Protein AF-A0A524QVW8-F1 (afdb_monomer_lite)

Structure (mmCIF, N/CA/C/O backbone):
data_AF-A0A524QVW8-F1
#
_entry.id   AF-A0A524QVW8-F1
#
loop_
_atom_site.group_PDB
_atom_site.id
_atom_site.type_symbol
_atom_site.label_atom_id
_atom_site.label_alt_id
_atom_site.label_comp_id
_atom_site.label_asym_id
_atom_site.label_entity_id
_atom_site.label_seq_id
_atom_site.pdbx_PDB_ins_code
_atom_site.Cartn_x
_atom_site.Cartn_y
_atom_site.Cartn_z
_atom_site.occupancy
_atom_site.B_iso_or_equiv
_atom_site.auth_seq_id
_atom_site.auth_comp_id
_atom_site.auth_asym_id
_atom_site.auth_atom_id
_atom_site.pdbx_PDB_model_num
ATOM 1 N N . MET A 1 1 ? 6.157 8.123 9.303 1.00 45.44 1 MET A N 1
ATOM 2 C CA . MET A 1 1 ? 7.191 7.088 9.542 1.00 45.44 1 MET A CA 1
ATOM 3 C C . MET A 1 1 ? 7.626 7.224 10.991 1.00 45.44 1 MET A C 1
ATOM 5 O O . MET A 1 1 ? 8.008 8.328 11.360 1.00 45.44 1 MET A O 1
ATOM 9 N N . THR A 1 2 ? 7.459 6.191 11.817 1.00 53.59 2 THR A N 1
ATOM 10 C CA . THR A 1 2 ? 7.768 6.263 13.255 1.00 53.59 2 THR A CA 1
ATOM 11 C C . THR A 1 2 ? 9.256 5.978 13.514 1.00 53.59 2 THR A C 1
ATOM 13 O O . THR A 1 2 ? 9.939 5.422 12.649 1.00 53.59 2 THR A O 1
ATOM 16 N N . VAL A 1 3 ? 9.777 6.410 14.666 1.00 59.75 3 VAL A N 1
ATOM 17 C CA . VAL A 1 3 ? 11.206 6.301 15.033 1.00 59.75 3 VAL A CA 1
ATOM 18 C C . VAL A 1 3 ? 11.632 4.833 15.170 1.00 59.75 3 VAL A C 1
ATOM 20 O O . VAL A 1 3 ? 12.758 4.474 14.848 1.00 59.75 3 VAL A O 1
ATOM 23 N N . GLU A 1 4 ? 10.701 3.969 15.549 1.00 57.47 4 GLU A N 1
ATOM 24 C CA . GLU A 1 4 ? 10.882 2.539 15.796 1.00 57.47 4 GLU A CA 1
ATOM 25 C C . GLU A 1 4 ? 11.152 1.772 14.498 1.00 57.47 4 GLU A C 1
ATOM 27 O O . GLU A 1 4 ? 12.011 0.895 14.465 1.00 57.47 4 GLU A O 1
ATOM 32 N N . LYS A 1 5 ? 10.531 2.185 13.382 1.00 51.66 5 LYS A N 1
ATOM 33 C CA . LYS A 1 5 ? 10.829 1.630 12.052 1.00 51.66 5 LYS A CA 1
ATOM 34 C C . LYS A 1 5 ? 12.267 1.924 11.608 1.00 51.66 5 LYS A C 1
ATOM 36 O O . LYS A 1 5 ? 12.843 1.162 10.841 1.00 51.66 5 LYS A O 1
ATOM 41 N N . LEU A 1 6 ? 12.847 3.028 12.079 1.00 57.34 6 LEU A N 1
ATOM 42 C CA . LEU A 1 6 ? 14.256 3.357 11.846 1.00 57.34 6 LEU A CA 1
ATOM 43 C C . LEU A 1 6 ? 15.191 2.652 12.846 1.00 57.34 6 LEU A C 1
ATOM 45 O O . LEU A 1 6 ? 16.395 2.605 12.607 1.00 57.34 6 LEU A O 1
ATOM 49 N N . GLY A 1 7 ? 14.644 2.119 13.944 1.00 58.22 7 GLY A N 1
ATOM 50 C CA . GLY A 1 7 ? 15.360 1.419 15.013 1.00 58.22 7 GLY A CA 1
ATOM 51 C C . GLY A 1 7 ? 15.228 -0.108 14.994 1.00 58.22 7 GLY A C 1
ATOM 52 O O . GLY A 1 7 ? 15.636 -0.735 15.964 1.00 58.22 7 GLY A O 1
ATOM 53 N N . ASP A 1 8 ? 14.670 -0.689 13.926 1.00 68.62 8 ASP A N 1
ATOM 54 C CA . ASP A 1 8 ? 14.423 -2.135 13.752 1.00 68.62 8 ASP A CA 1
ATOM 55 C C . ASP A 1 8 ? 13.437 -2.759 14.772 1.00 68.62 8 ASP A C 1
ATOM 57 O O . ASP A 1 8 ? 13.300 -3.978 14.860 1.00 68.62 8 ASP A O 1
ATOM 61 N N . ASP A 1 9 ? 12.684 -1.933 15.514 1.00 83.56 9 ASP A N 1
ATOM 62 C CA . ASP A 1 9 ? 11.602 -2.382 16.405 1.00 83.56 9 ASP A CA 1
ATOM 63 C C . ASP A 1 9 ? 10.252 -2.349 15.676 1.00 83.56 9 ASP A C 1
ATOM 65 O O . ASP A 1 9 ? 9.421 -1.445 15.811 1.00 83.56 9 ASP A O 1
ATOM 69 N N . LEU A 1 10 ? 10.055 -3.358 14.835 1.00 83.62 10 LEU A N 1
ATOM 70 C CA . LEU A 1 10 ? 8.879 -3.471 13.976 1.00 83.62 10 LEU A CA 1
ATOM 71 C C . LEU A 1 10 ? 7.605 -3.797 14.768 1.00 83.62 10 LEU A C 1
ATOM 73 O O . LEU A 1 10 ? 6.526 -3.315 14.420 1.00 83.62 10 LEU A O 1
ATOM 77 N N . VAL A 1 11 ? 7.728 -4.558 15.858 1.00 86.75 11 VAL A N 1
ATOM 78 C CA . VAL A 1 11 ? 6.604 -4.861 16.756 1.00 86.75 11 VAL A CA 1
ATOM 79 C C . VAL A 1 11 ? 6.155 -3.588 17.472 1.00 86.75 11 VAL A C 1
ATOM 81 O O . VAL A 1 11 ? 4.963 -3.275 17.451 1.00 86.75 11 VAL A O 1
ATOM 84 N N . GLY A 1 12 ? 7.094 -2.805 18.013 1.00 87.31 12 GLY A N 1
ATOM 85 C CA . GLY A 1 12 ? 6.805 -1.503 18.609 1.00 87.31 12 GLY A CA 1
ATOM 86 C C . GLY A 1 12 ? 6.153 -0.544 17.613 1.00 87.31 12 GLY A C 1
ATOM 87 O O . GLY A 1 12 ? 5.136 0.073 17.925 1.00 87.31 12 GLY A O 1
ATOM 88 N N . ALA A 1 13 ? 6.645 -0.482 16.370 1.00 88.62 13 ALA A N 1
ATOM 89 C CA . ALA A 1 13 ? 6.038 0.345 15.324 1.00 88.62 13 ALA A CA 1
ATOM 90 C C . ALA A 1 13 ? 4.567 -0.026 15.045 1.00 88.62 13 ALA A C 1
ATOM 92 O O . ALA A 1 13 ? 3.722 0.861 14.890 1.00 88.62 13 ALA A O 1
ATOM 93 N N . ILE A 1 14 ? 4.244 -1.324 15.009 1.00 92.06 14 ILE A N 1
ATOM 94 C CA . ILE A 1 14 ? 2.871 -1.817 14.822 1.00 92.06 14 ILE A CA 1
ATOM 95 C C . ILE A 1 14 ? 1.996 -1.455 16.030 1.00 92.06 14 ILE A C 1
ATOM 97 O O . ILE A 1 14 ? 0.889 -0.940 15.855 1.00 92.06 14 ILE A O 1
ATOM 101 N N . GLN A 1 15 ? 2.490 -1.676 17.249 1.00 91.69 15 GLN A N 1
ATOM 102 C CA . GLN A 1 15 ? 1.752 -1.387 18.480 1.00 91.69 15 GLN A CA 1
ATOM 103 C C . GLN A 1 15 ? 1.485 0.115 18.647 1.00 91.69 15 GLN A C 1
ATOM 105 O O . GLN A 1 15 ? 0.346 0.511 18.894 1.00 91.69 15 GLN A O 1
ATOM 110 N N . TYR A 1 16 ? 2.484 0.973 18.427 1.00 92.00 16 TYR A N 1
ATOM 111 C CA . TYR A 1 16 ? 2.299 2.425 18.487 1.00 92.00 16 TYR A CA 1
ATOM 112 C C . TYR A 1 16 ? 1.404 2.952 17.368 1.00 92.00 16 TYR A C 1
ATOM 114 O O . TYR A 1 16 ? 0.589 3.844 17.608 1.00 92.00 16 TYR A O 1
ATOM 122 N N . GLY A 1 17 ? 1.496 2.381 16.164 1.00 93.12 17 GLY A N 1
ATOM 123 C CA . GLY A 1 17 ? 0.561 2.689 15.084 1.00 93.12 17 GLY A CA 1
ATOM 124 C C . GLY A 1 17 ? -0.882 2.367 15.478 1.00 93.12 17 GLY A C 1
ATOM 125 O O . GLY A 1 17 ? -1.775 3.189 15.278 1.00 93.12 17 GLY A O 1
ATOM 126 N N . TRP A 1 18 ? -1.112 1.217 16.115 1.00 95.81 18 TRP A N 1
ATOM 127 C CA . TRP A 1 18 ? -2.432 0.839 16.618 1.00 95.81 18 TRP A CA 1
ATOM 128 C C . TRP A 1 18 ? -2.930 1.762 17.736 1.00 95.81 18 TRP A C 1
ATOM 130 O O . TRP A 1 18 ? -4.065 2.238 17.683 1.00 95.81 18 TRP A O 1
ATOM 140 N N . MET A 1 19 ? -2.069 2.107 18.696 1.00 94.56 19 MET A N 1
ATOM 141 C CA . MET A 1 19 ? -2.398 3.090 19.731 1.00 94.56 19 MET A CA 1
ATOM 142 C C . MET A 1 19 ? -2.777 4.445 19.127 1.00 94.56 19 MET A C 1
ATOM 144 O O . MET A 1 19 ? -3.729 5.078 19.585 1.00 94.56 19 MET A O 1
ATOM 148 N N . ALA A 1 20 ? -2.079 4.887 18.078 1.00 94.00 20 ALA A N 1
ATOM 149 C CA . ALA A 1 20 ? -2.407 6.128 17.388 1.00 94.00 20 ALA A CA 1
ATOM 150 C C . ALA A 1 20 ? -3.803 6.064 16.751 1.00 94.00 20 ALA A C 1
ATOM 152 O O . ALA A 1 20 ? -4.599 6.979 16.954 1.00 94.00 20 ALA A O 1
ATOM 153 N N . VAL A 1 21 ? -4.142 4.966 16.061 1.00 94.69 21 VAL A N 1
ATOM 154 C CA . VAL A 1 21 ? -5.484 4.745 15.480 1.00 94.69 21 VAL A CA 1
ATOM 155 C C . VAL A 1 21 ? -6.589 4.914 16.522 1.00 94.69 21 VAL A C 1
ATOM 157 O O . VAL A 1 21 ? -7.623 5.512 16.215 1.00 94.69 21 VAL A O 1
ATOM 160 N N . GLN A 1 22 ? -6.367 4.416 17.740 1.00 94.31 22 GLN A N 1
ATOM 161 C CA . GLN A 1 22 ? -7.325 4.480 18.845 1.00 94.31 22 GLN A CA 1
ATOM 162 C C . GLN A 1 22 ? -7.362 5.842 19.555 1.00 94.31 22 GLN A C 1
ATOM 164 O O . GLN A 1 22 ? -8.373 6.178 20.165 1.00 94.31 22 GLN A O 1
ATOM 169 N N . SER A 1 23 ? -6.275 6.615 19.488 1.00 93.88 23 SER A N 1
ATOM 170 C CA . SER A 1 23 ? -6.114 7.859 20.255 1.00 93.88 23 SER A CA 1
ATOM 171 C C . SER A 1 23 ? -6.560 9.120 19.510 1.00 93.88 23 SER A C 1
ATOM 173 O O . SER A 1 23 ? -6.671 10.177 20.125 1.00 93.88 23 SER A O 1
ATOM 175 N N . TYR A 1 24 ? -6.786 9.060 18.193 1.00 91.88 24 TYR A N 1
ATOM 176 C CA . TYR A 1 24 ? -7.272 10.222 17.443 1.00 91.88 24 TYR A CA 1
ATOM 177 C C . TYR A 1 24 ? -8.746 10.525 17.751 1.00 91.88 24 TYR A C 1
ATOM 179 O O . TYR A 1 24 ? -9.618 9.699 17.499 1.00 91.88 24 TYR A O 1
ATOM 187 N N . ASP A 1 25 ? -9.032 11.765 18.159 1.00 90.31 25 ASP A N 1
ATOM 188 C CA . ASP A 1 25 ? -10.405 12.240 18.414 1.00 90.31 25 ASP A CA 1
ATOM 189 C C . ASP A 1 25 ? -11.262 12.331 17.141 1.00 90.31 25 ASP A C 1
ATOM 191 O O . ASP A 1 25 ? -12.488 12.225 17.178 1.00 90.31 25 ASP A O 1
ATOM 195 N N . SER A 1 26 ? -10.623 12.564 15.990 1.00 94.25 26 SER A N 1
ATOM 196 C CA . SER A 1 26 ? -11.318 12.691 14.709 1.00 94.25 26 SER A CA 1
ATOM 197 C C . SER A 1 26 ? -11.294 11.383 13.929 1.00 94.25 26 SER A C 1
ATOM 199 O O . SER A 1 26 ? -10.257 10.724 13.808 1.00 94.25 26 SER A O 1
ATOM 201 N N . ARG A 1 27 ? -12.434 11.048 13.307 1.00 92.69 27 ARG A N 1
ATOM 202 C CA . ARG A 1 27 ? -12.539 9.865 12.443 1.00 92.69 27 ARG A CA 1
ATOM 203 C C . ARG A 1 27 ? -11.524 9.906 11.305 1.00 92.69 27 ARG A C 1
ATOM 205 O O . ARG A 1 27 ? -10.898 8.895 11.013 1.00 92.69 27 ARG A O 1
ATOM 212 N N . GLU A 1 28 ? -11.338 11.070 10.691 1.00 93.12 28 GLU A N 1
ATOM 213 C CA . GLU A 1 28 ? -10.382 11.226 9.597 1.00 93.12 28 GLU A CA 1
ATOM 214 C C . GLU A 1 28 ? -8.931 11.049 10.066 1.00 93.12 28 GLU A C 1
ATOM 216 O O . GLU A 1 28 ? -8.162 10.360 9.399 1.00 93.12 28 GLU A O 1
ATOM 221 N N . GLY A 1 29 ? -8.563 11.594 11.232 1.00 94.50 29 GLY A N 1
ATOM 222 C CA . GLY A 1 29 ? -7.242 11.372 11.828 1.00 94.50 29 GLY A CA 1
ATOM 223 C C . GLY A 1 29 ? -6.978 9.891 12.104 1.00 94.50 29 GLY A C 1
ATOM 224 O O . GLY A 1 29 ? -5.941 9.367 11.702 1.00 94.50 29 GLY A O 1
ATOM 225 N N . SER A 1 30 ? -7.961 9.197 12.685 1.00 96.19 30 SER A N 1
ATOM 226 C CA . SER A 1 30 ? -7.901 7.750 12.927 1.00 96.19 30 SER A CA 1
ATOM 227 C C . SER A 1 30 ? -7.730 6.951 11.625 1.00 96.19 30 SER A C 1
ATOM 229 O O . SER A 1 30 ? -6.898 6.049 11.567 1.00 96.19 30 SER A O 1
ATOM 231 N N . LEU A 1 31 ? -8.435 7.311 10.543 1.00 96.94 31 LEU A N 1
ATOM 232 C CA . LEU A 1 31 ? -8.298 6.639 9.242 1.00 96.94 31 LEU A CA 1
ATOM 233 C C . LEU A 1 31 ? -6.946 6.906 8.561 1.00 96.94 31 LEU A C 1
ATOM 235 O O . LEU A 1 31 ? -6.412 6.010 7.913 1.00 96.94 31 LEU A O 1
ATOM 239 N N . ARG A 1 32 ? -6.361 8.099 8.721 1.00 95.62 32 ARG A N 1
ATOM 240 C CA . ARG A 1 32 ? -5.002 8.384 8.223 1.00 95.62 32 ARG A CA 1
ATOM 241 C C . ARG A 1 32 ? -3.946 7.598 9.000 1.00 95.62 32 ARG A C 1
ATOM 243 O O . ARG A 1 32 ? -3.076 6.989 8.390 1.00 95.62 32 ARG A O 1
ATOM 250 N N . ALA A 1 33 ? -4.073 7.527 10.325 1.00 96.00 33 ALA A N 1
ATOM 251 C CA . ALA A 1 33 ? -3.218 6.671 11.147 1.00 96.00 33 ALA A CA 1
ATOM 252 C C . ALA A 1 33 ? -3.362 5.189 10.768 1.00 96.00 33 ALA A C 1
ATOM 254 O O . ALA A 1 33 ? -2.378 4.455 10.721 1.00 96.00 33 ALA A O 1
ATOM 255 N N . LEU A 1 34 ? -4.585 4.760 10.441 1.00 97.50 34 LEU A N 1
ATOM 256 C CA . LEU A 1 34 ? -4.863 3.398 10.001 1.00 97.50 34 LEU A CA 1
ATOM 257 C C . LEU A 1 34 ? -4.220 3.103 8.642 1.00 97.50 34 LEU A C 1
ATOM 259 O O . LEU A 1 34 ? -3.682 2.016 8.454 1.00 97.50 34 LEU A O 1
ATOM 263 N N . PHE A 1 35 ? -4.232 4.067 7.719 1.00 97.06 35 PHE A N 1
ATOM 264 C CA . PHE A 1 35 ? -3.522 3.969 6.444 1.00 97.06 35 PHE A CA 1
ATOM 265 C C . PHE A 1 35 ? -2.006 3.822 6.645 1.00 97.06 35 PHE A C 1
ATOM 267 O O . PHE A 1 35 ? -1.386 2.955 6.026 1.00 97.06 35 PHE A O 1
ATOM 274 N N . ASP A 1 36 ? -1.417 4.612 7.545 1.00 95.06 36 ASP A N 1
ATOM 275 C CA . ASP A 1 36 ? 0.011 4.522 7.865 1.00 95.06 36 ASP A CA 1
ATOM 276 C C . ASP A 1 36 ? 0.369 3.168 8.501 1.00 95.06 36 ASP A C 1
ATOM 278 O O . ASP A 1 36 ? 1.338 2.524 8.086 1.00 95.06 36 ASP A O 1
ATOM 282 N N . LEU A 1 37 ? -0.439 2.694 9.459 1.00 96.50 37 LEU A N 1
ATOM 283 C CA . LEU A 1 37 ? -0.290 1.369 10.068 1.00 96.50 37 LEU A CA 1
ATOM 284 C C . LEU A 1 37 ? -0.402 0.253 9.019 1.00 96.50 37 LEU A C 1
ATOM 286 O O . LEU A 1 37 ? 0.402 -0.678 9.021 1.00 96.50 37 LEU A O 1
ATOM 290 N N . ALA A 1 38 ? -1.355 0.357 8.092 1.00 96.62 38 ALA A N 1
ATOM 291 C CA . ALA A 1 38 ? -1.516 -0.599 7.000 1.00 96.62 38 ALA A CA 1
ATOM 292 C C . ALA A 1 38 ? -0.261 -0.674 6.113 1.00 96.62 38 ALA A C 1
ATOM 294 O O . ALA A 1 38 ? 0.150 -1.766 5.714 1.00 96.62 38 ALA A O 1
ATOM 295 N N . GLY A 1 39 ? 0.387 0.469 5.863 1.00 93.62 39 GLY A N 1
ATOM 296 C CA . GLY A 1 39 ? 1.662 0.539 5.149 1.00 93.62 39 GLY A CA 1
ATOM 297 C C . GLY A 1 39 ? 2.776 -0.215 5.867 1.00 93.62 39 GLY A C 1
ATOM 298 O O . GLY A 1 39 ? 3.465 -1.020 5.240 1.00 93.62 39 GLY A O 1
ATOM 299 N N . VAL A 1 40 ? 2.903 -0.015 7.183 1.00 92.69 40 VAL A N 1
ATOM 300 C CA . VAL A 1 40 ? 3.872 -0.742 8.020 1.00 92.69 40 VAL A CA 1
ATOM 301 C C . VAL A 1 40 ? 3.604 -2.246 7.979 1.00 92.69 40 VAL A C 1
ATOM 303 O O . VAL A 1 40 ? 4.525 -3.018 7.734 1.00 92.69 40 VAL A O 1
ATOM 306 N N . LEU A 1 41 ? 2.355 -2.676 8.157 1.00 93.75 41 LEU A N 1
ATOM 307 C CA . LEU A 1 41 ? 1.988 -4.094 8.111 1.00 93.75 41 LEU A CA 1
ATOM 308 C C . LEU A 1 41 ? 2.344 -4.725 6.756 1.00 93.75 41 LEU A C 1
ATOM 310 O O . LEU A 1 41 ? 2.982 -5.775 6.705 1.00 93.75 41 LEU A O 1
ATOM 314 N N . ARG A 1 42 ? 2.001 -4.056 5.649 1.00 93.19 42 ARG A N 1
ATOM 315 C CA . ARG A 1 42 ? 2.279 -4.542 4.291 1.00 93.19 42 ARG A CA 1
ATOM 316 C C . ARG A 1 42 ? 3.774 -4.714 4.037 1.00 93.19 42 ARG A C 1
ATOM 318 O O . ARG A 1 42 ? 4.187 -5.743 3.515 1.00 93.19 42 ARG A O 1
ATOM 325 N N . GLU A 1 43 ? 4.571 -3.710 4.384 1.00 88.50 43 GLU A N 1
ATOM 326 C CA . GLU A 1 43 ? 6.022 -3.729 4.167 1.00 88.50 43 GLU A CA 1
ATOM 327 C C . GLU A 1 43 ? 6.729 -4.810 4.990 1.00 88.50 43 GLU A C 1
ATOM 329 O O . GLU A 1 43 ? 7.785 -5.286 4.583 1.00 88.50 43 GLU A O 1
ATOM 334 N N . ASN A 1 44 ? 6.116 -5.246 6.093 1.00 86.94 44 ASN A N 1
ATOM 335 C CA . ASN A 1 44 ? 6.617 -6.326 6.936 1.00 86.94 44 ASN A CA 1
ATOM 336 C C . ASN A 1 44 ? 5.971 -7.686 6.643 1.00 86.94 44 ASN A C 1
ATOM 338 O O . ASN A 1 44 ? 6.227 -8.636 7.367 1.00 86.94 44 ASN A O 1
ATOM 342 N N . GLY A 1 45 ? 5.149 -7.815 5.597 1.00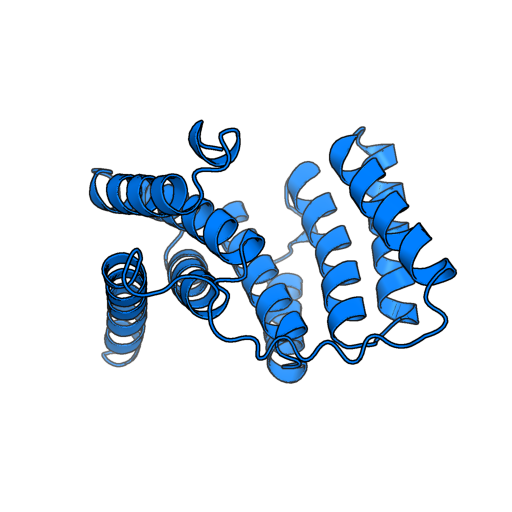 88.69 45 GLY A N 1
ATOM 343 C CA . GLY A 1 45 ? 4.554 -9.097 5.201 1.00 88.69 45 GLY A CA 1
ATOM 344 C C . GLY A 1 45 ? 3.306 -9.518 5.988 1.00 88.69 45 GLY A C 1
ATOM 345 O O . GLY A 1 45 ? 2.779 -10.602 5.749 1.00 88.69 45 GLY A O 1
ATOM 346 N N . GLU A 1 46 ? 2.768 -8.659 6.856 1.00 92.38 46 GLU A N 1
ATOM 347 C CA . GLU A 1 46 ? 1.492 -8.851 7.565 1.00 92.38 46 GLU A CA 1
ATOM 348 C C . GLU A 1 46 ? 0.299 -8.567 6.634 1.00 92.38 46 GLU A C 1
ATOM 350 O O . GLU A 1 46 ? -0.512 -7.661 6.849 1.00 92.38 46 GLU A O 1
ATOM 355 N N . LEU A 1 47 ? 0.218 -9.310 5.527 1.00 93.12 47 LEU A N 1
ATOM 356 C CA . LEU A 1 47 ? -0.655 -8.975 4.401 1.00 93.12 47 LEU A CA 1
ATOM 357 C C . LEU A 1 47 ? -2.149 -9.092 4.730 1.00 93.12 47 LEU A C 1
ATOM 359 O O . LEU A 1 47 ? -2.935 -8.306 4.199 1.00 93.12 47 LEU A O 1
ATOM 363 N N . SER A 1 48 ? -2.573 -10.028 5.595 1.00 93.19 48 SER A N 1
ATOM 364 C CA . SER A 1 48 ? -3.994 -10.107 5.972 1.00 93.19 48 SER A CA 1
ATOM 365 C C . SER A 1 48 ? -4.399 -8.915 6.832 1.00 93.19 48 SER A C 1
ATOM 367 O O . SER A 1 48 ? -5.449 -8.322 6.583 1.00 93.19 48 SER A O 1
ATOM 369 N N . ALA A 1 49 ? -3.572 -8.546 7.810 1.00 94.94 49 ALA A N 1
ATOM 370 C CA . ALA A 1 49 ? -3.812 -7.386 8.662 1.00 94.94 49 ALA A CA 1
ATOM 371 C C . ALA A 1 49 ? -3.785 -6.078 7.852 1.00 94.94 49 ALA A C 1
ATOM 373 O O . ALA A 1 49 ? -4.694 -5.257 7.970 1.00 94.94 49 ALA A O 1
ATOM 374 N N . ALA A 1 50 ? -2.801 -5.920 6.960 1.00 96.94 50 ALA A N 1
ATOM 375 C CA . ALA A 1 50 ? -2.721 -4.778 6.053 1.00 96.94 50 ALA A CA 1
ATOM 376 C C . ALA A 1 50 ? -3.964 -4.669 5.160 1.00 96.94 50 ALA A C 1
ATOM 378 O O . ALA A 1 50 ? -4.522 -3.585 5.003 1.00 96.94 50 ALA A O 1
ATOM 379 N N . ARG A 1 51 ? -4.438 -5.792 4.606 1.00 96.81 51 ARG A N 1
ATOM 380 C CA . ARG A 1 51 ? -5.659 -5.835 3.792 1.00 96.81 51 ARG A CA 1
ATOM 381 C C . ARG A 1 51 ? -6.883 -5.388 4.585 1.00 96.81 51 ARG A C 1
ATOM 383 O O . ARG A 1 51 ? -7.669 -4.601 4.066 1.00 96.81 51 ARG A O 1
ATOM 390 N N . ASP A 1 52 ? -7.054 -5.885 5.809 1.00 97.31 52 ASP A N 1
ATOM 391 C CA . ASP A 1 52 ? -8.194 -5.518 6.656 1.00 97.31 52 ASP A CA 1
ATOM 392 C C . ASP A 1 52 ? -8.171 -4.013 6.976 1.00 97.31 52 ASP A C 1
ATOM 394 O O . ASP A 1 52 ? -9.194 -3.340 6.843 1.00 97.31 52 ASP A O 1
ATOM 398 N N . ALA A 1 53 ? -6.995 -3.458 7.281 1.00 97.94 53 ALA A N 1
ATOM 399 C CA . ALA A 1 53 ? -6.813 -2.026 7.503 1.00 97.94 53 ALA A CA 1
ATOM 400 C C . ALA A 1 53 ? -7.116 -1.188 6.246 1.00 97.94 53 ALA A C 1
ATOM 402 O O . ALA A 1 53 ? -7.943 -0.275 6.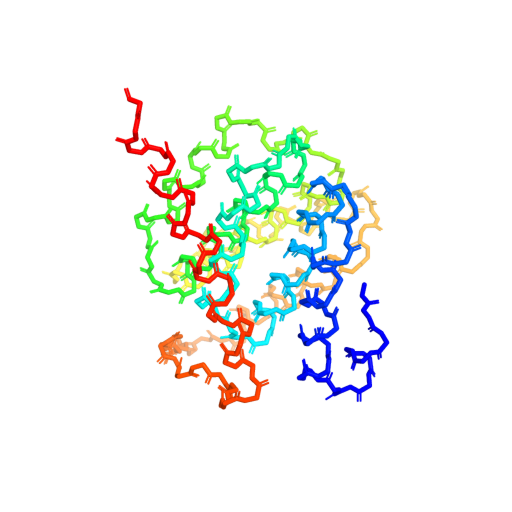295 1.00 97.94 53 ALA A O 1
ATOM 403 N N . TYR A 1 54 ? -6.505 -1.511 5.100 1.00 98.25 54 TYR A N 1
ATOM 404 C CA . TYR A 1 54 ? -6.730 -0.771 3.856 1.00 98.25 54 TYR A CA 1
ATOM 405 C C . TYR A 1 54 ? -8.177 -0.855 3.367 1.00 98.25 54 TYR A C 1
ATOM 407 O O . TYR A 1 54 ? -8.676 0.127 2.827 1.00 98.25 54 TYR A O 1
ATOM 415 N N . ALA A 1 55 ? -8.874 -1.976 3.578 1.00 97.25 55 ALA A N 1
ATOM 416 C CA . ALA A 1 55 ? -10.291 -2.101 3.235 1.00 97.25 55 ALA A CA 1
ATOM 417 C C . ALA A 1 55 ? -11.160 -1.108 4.022 1.00 97.25 55 ALA A C 1
ATOM 419 O O . ALA A 1 55 ? -12.032 -0.462 3.447 1.00 97.25 55 ALA A O 1
ATOM 420 N N . VAL A 1 56 ? -10.884 -0.937 5.320 1.00 97.38 56 VAL A N 1
ATOM 421 C CA . VAL A 1 56 ? -11.573 0.058 6.154 1.00 97.38 56 VAL A CA 1
ATOM 422 C C . VAL A 1 56 ? -11.282 1.477 5.665 1.00 97.38 56 VAL A C 1
ATOM 424 O O . VAL A 1 56 ? -12.207 2.283 5.565 1.00 97.38 56 VAL A O 1
ATOM 427 N N . VAL A 1 57 ? -10.024 1.786 5.330 1.00 97.62 57 VAL A N 1
ATOM 428 C CA . VAL A 1 57 ? -9.646 3.111 4.811 1.00 97.62 57 VAL A CA 1
ATOM 429 C C . VAL A 1 57 ? -10.322 3.388 3.471 1.00 97.62 57 VAL A C 1
ATOM 431 O O . VAL A 1 57 ? -10.970 4.419 3.340 1.00 97.62 57 VAL A O 1
ATOM 434 N N . ALA A 1 58 ? -10.217 2.474 2.505 1.00 96.69 58 ALA A N 1
ATOM 435 C CA . ALA A 1 58 ? -10.774 2.638 1.163 1.00 96.69 58 ALA A CA 1
ATOM 436 C C . ALA A 1 58 ? -12.297 2.853 1.169 1.00 96.69 58 ALA A C 1
ATOM 438 O O . ALA A 1 58 ? -12.821 3.551 0.305 1.00 96.69 58 ALA A O 1
ATOM 439 N N . GLU A 1 59 ? -13.006 2.278 2.139 1.00 95.62 59 GLU A N 1
ATOM 440 C CA . GLU A 1 59 ? -14.455 2.441 2.236 1.00 95.62 59 GLU A CA 1
ATOM 441 C C . GLU A 1 59 ? -14.865 3.719 2.979 1.00 95.62 59 GLU A C 1
ATOM 443 O O . GLU A 1 59 ? -15.858 4.349 2.630 1.00 95.62 59 GLU A O 1
ATOM 448 N N . GLN A 1 60 ? -14.122 4.114 4.017 1.00 95.31 60 GLN A N 1
ATOM 449 C CA . GLN A 1 60 ? -14.602 5.128 4.962 1.00 95.31 60 GLN A CA 1
ATOM 450 C C . GLN A 1 60 ? -13.905 6.482 4.856 1.00 95.31 60 GLN A C 1
ATOM 452 O O . GLN A 1 60 ? -14.430 7.469 5.375 1.00 95.31 60 GLN A O 1
ATOM 457 N N . ILE A 1 61 ? -12.723 6.561 4.235 1.00 95.50 61 ILE A N 1
ATOM 458 C CA . ILE A 1 61 ? -12.035 7.843 4.091 1.00 95.50 61 ILE A CA 1
ATOM 459 C C . ILE A 1 61 ? -12.692 8.670 2.986 1.00 95.50 61 ILE A C 1
ATOM 461 O O . ILE A 1 61 ? -12.908 8.209 1.868 1.00 95.50 61 ILE A O 1
ATOM 465 N N . THR A 1 62 ? -12.999 9.927 3.293 1.00 93.25 62 THR A N 1
ATOM 466 C CA . THR A 1 62 ? -13.613 10.858 2.335 1.00 93.25 62 THR A CA 1
ATOM 467 C C . THR A 1 62 ? -12.583 11.521 1.428 1.00 93.25 62 THR A C 1
ATOM 469 O O . THR A 1 62 ? -12.920 12.012 0.353 1.00 93.25 62 THR A O 1
ATOM 472 N N . THR A 1 63 ? -11.320 11.550 1.854 1.00 93.88 63 THR A N 1
ATOM 473 C CA . THR A 1 63 ? -10.233 12.168 1.097 1.00 93.88 63 THR A CA 1
ATOM 474 C C . THR A 1 63 ? -9.854 11.288 -0.091 1.00 93.88 63 THR A C 1
ATOM 476 O O . THR A 1 63 ? -9.329 10.188 0.082 1.00 93.88 63 THR A O 1
ATOM 479 N N . PHE A 1 64 ? -10.099 11.810 -1.297 1.00 93.62 64 PHE A N 1
ATOM 480 C CA . PHE A 1 64 ? -9.906 11.127 -2.581 1.00 93.62 64 PHE A CA 1
ATOM 481 C C . PHE A 1 64 ? -8.533 10.457 -2.717 1.00 93.62 64 PHE A C 1
ATOM 483 O O . PHE A 1 64 ? -8.453 9.284 -3.074 1.00 93.62 64 PHE A O 1
ATOM 490 N N . GLU A 1 65 ? -7.461 11.175 -2.369 1.00 94.00 65 GLU A N 1
ATOM 491 C CA . GLU A 1 65 ? -6.094 10.662 -2.492 1.00 94.00 65 GLU A CA 1
ATOM 492 C C . GLU A 1 65 ? -5.865 9.423 -1.620 1.00 94.00 65 GLU A C 1
ATOM 494 O O . GLU A 1 65 ? -5.443 8.384 -2.121 1.00 94.00 65 GLU A O 1
ATOM 499 N N . TYR A 1 66 ? -6.207 9.489 -0.330 1.00 93.75 66 TYR A N 1
ATOM 500 C CA . TYR A 1 66 ? -6.040 8.352 0.579 1.00 93.75 66 TYR A CA 1
ATOM 501 C C . TYR A 1 66 ? -6.910 7.161 0.187 1.00 93.75 66 TYR A C 1
ATOM 503 O O . TYR A 1 66 ? -6.488 6.017 0.353 1.00 93.75 66 TYR A O 1
ATOM 511 N N . ARG A 1 67 ? -8.109 7.417 -0.349 1.00 96.56 67 ARG A N 1
ATOM 512 C CA . ARG A 1 67 ? -8.990 6.357 -0.832 1.00 96.56 67 ARG A CA 1
ATOM 513 C C . ARG A 1 67 ? -8.342 5.587 -1.980 1.00 96.56 67 ARG A C 1
ATOM 515 O O . ARG A 1 67 ? -8.232 4.365 -1.903 1.00 96.56 67 ARG A O 1
ATOM 522 N N . LEU A 1 68 ? -7.857 6.293 -3.002 1.00 97.25 68 LEU A N 1
ATOM 523 C CA . LEU A 1 68 ? -7.198 5.662 -4.145 1.00 97.25 68 LEU A CA 1
ATOM 524 C C . LEU A 1 68 ? -5.887 4.976 -3.768 1.00 97.25 68 LEU A C 1
ATOM 526 O O . LEU A 1 68 ? -5.620 3.885 -4.258 1.00 97.25 68 LEU A O 1
ATOM 530 N N . LEU A 1 69 ? -5.093 5.557 -2.869 1.00 96.44 69 LEU A N 1
ATOM 531 C CA . LEU A 1 69 ? -3.871 4.911 -2.386 1.00 96.44 69 LEU A CA 1
ATOM 532 C C . LEU A 1 69 ? -4.169 3.628 -1.598 1.00 96.44 69 LEU A C 1
ATOM 534 O O . LEU A 1 69 ? -3.433 2.648 -1.710 1.00 96.44 69 L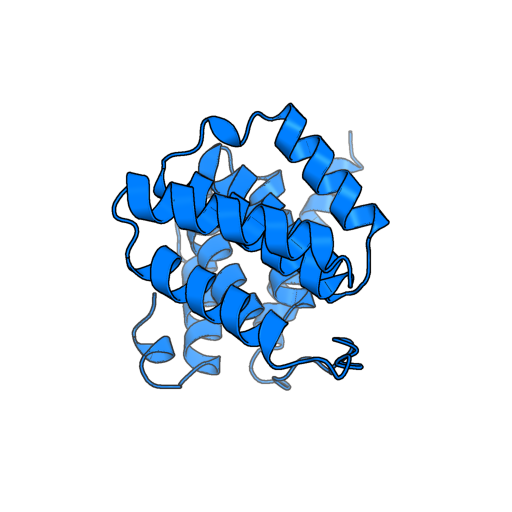EU A O 1
ATOM 538 N N . ALA A 1 70 ? -5.251 3.603 -0.815 1.00 97.94 70 ALA A N 1
ATOM 539 C CA . ALA A 1 70 ? -5.681 2.391 -0.125 1.00 97.94 70 ALA A CA 1
ATOM 540 C C . ALA A 1 70 ? -6.141 1.317 -1.124 1.00 97.94 70 ALA A C 1
ATOM 542 O O . ALA A 1 70 ? -5.821 0.141 -0.956 1.00 97.94 70 ALA A O 1
ATOM 543 N N . MET A 1 71 ? -6.835 1.714 -2.194 1.00 98.25 71 MET A N 1
ATOM 544 C CA . MET A 1 71 ? -7.209 0.810 -3.284 1.00 98.25 71 MET A CA 1
ATOM 545 C C . MET A 1 71 ? -5.988 0.266 -4.035 1.00 98.25 71 MET A C 1
ATOM 547 O O . MET A 1 71 ? -5.917 -0.940 -4.256 1.00 98.25 71 MET A O 1
ATOM 551 N N . ASP A 1 72 ? -5.004 1.106 -4.355 1.00 97.81 72 ASP A N 1
ATOM 552 C CA . ASP A 1 72 ? -3.752 0.682 -4.998 1.00 97.81 72 ASP A CA 1
ATOM 553 C C . ASP A 1 72 ? -3.013 -0.356 -4.142 1.00 97.81 72 ASP A C 1
ATOM 555 O O . ASP A 1 72 ? -2.602 -1.415 -4.621 1.00 97.81 72 ASP A O 1
ATOM 559 N N . ALA A 1 73 ? -2.942 -0.118 -2.828 1.00 97.88 73 ALA A N 1
ATOM 560 C CA . ALA A 1 73 ? -2.357 -1.067 -1.892 1.00 97.88 73 ALA A CA 1
ATOM 561 C C . ALA A 1 73 ? -3.141 -2.392 -1.819 1.00 97.88 73 ALA A C 1
ATOM 563 O O . ALA A 1 73 ? -2.525 -3.457 -1.764 1.00 97.88 73 ALA A O 1
ATOM 564 N N . LEU A 1 74 ? -4.479 -2.358 -1.861 1.00 98.38 74 LEU A N 1
ATOM 565 C CA . LEU A 1 74 ? -5.311 -3.567 -1.927 1.00 98.38 74 LEU A CA 1
ATOM 566 C C . LEU A 1 74 ? -5.103 -4.342 -3.232 1.00 98.38 74 LEU A C 1
ATOM 568 O O . LEU A 1 74 ? -5.055 -5.573 -3.197 1.00 98.38 74 LEU A O 1
ATOM 572 N N . ALA A 1 75 ? -4.967 -3.647 -4.364 1.00 98.25 75 ALA A N 1
ATOM 573 C CA . ALA A 1 75 ? -4.656 -4.266 -5.647 1.00 98.25 75 ALA A CA 1
ATOM 574 C C . ALA A 1 75 ? -3.287 -4.956 -5.590 1.00 98.25 75 ALA A C 1
ATOM 576 O O . ALA A 1 75 ? -3.170 -6.121 -5.970 1.00 98.25 75 ALA A O 1
ATOM 577 N N . PHE A 1 76 ? -2.275 -4.288 -5.033 1.00 97.75 76 PHE A N 1
ATOM 578 C CA . PHE A 1 76 ? -0.950 -4.874 -4.868 1.00 97.75 76 PHE A CA 1
ATOM 579 C C . PHE A 1 76 ? -0.954 -6.093 -3.933 1.00 97.75 76 PHE A C 1
ATOM 581 O O . PHE A 1 76 ? -0.342 -7.109 -4.252 1.00 97.75 76 PHE A O 1
ATOM 588 N N . ILE A 1 77 ? -1.697 -6.055 -2.821 1.00 96.69 77 ILE A N 1
ATOM 589 C CA . ILE A 1 77 ? -1.850 -7.224 -1.938 1.00 96.69 77 ILE A CA 1
ATOM 590 C C . ILE A 1 77 ? -2.531 -8.387 -2.674 1.00 96.69 77 ILE A C 1
ATOM 592 O O . ILE A 1 77 ? -2.072 -9.523 -2.561 1.00 96.69 77 ILE A O 1
ATOM 596 N N . ALA A 1 78 ? -3.585 -8.123 -3.455 1.00 96.69 78 ALA A N 1
ATOM 597 C CA . ALA A 1 78 ? -4.236 -9.151 -4.269 1.00 96.69 78 ALA A CA 1
ATOM 598 C C . ALA A 1 78 ? -3.255 -9.776 -5.275 1.00 96.69 78 ALA A C 1
ATOM 600 O O . ALA A 1 78 ? -3.197 -10.998 -5.407 1.00 96.69 78 ALA A O 1
ATOM 601 N N . ALA A 1 79 ? -2.425 -8.950 -5.915 1.00 96.94 79 ALA A N 1
ATOM 602 C CA . ALA A 1 79 ? -1.388 -9.404 -6.832 1.00 96.94 79 ALA A CA 1
ATOM 603 C C . ALA A 1 79 ? -0.335 -10.291 -6.146 1.00 96.94 79 ALA A C 1
ATOM 605 O O . ALA A 1 79 ? -0.021 -11.364 -6.655 1.00 96.94 79 ALA A O 1
ATOM 606 N N . LEU A 1 80 ? 0.156 -9.899 -4.963 1.00 93.62 80 LEU A N 1
ATOM 607 C 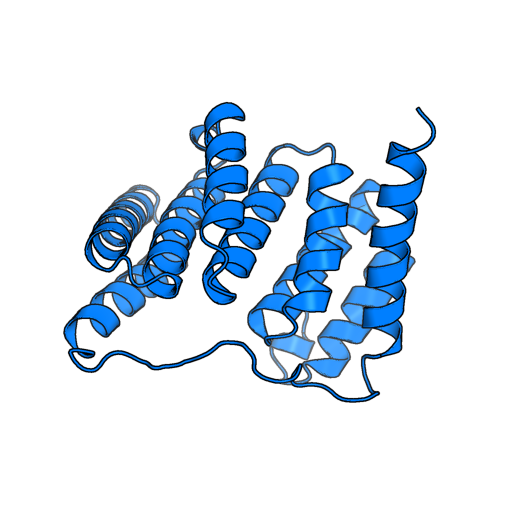CA . LEU A 1 80 ? 1.076 -10.719 -4.160 1.00 93.62 80 LEU A CA 1
ATOM 608 C C . LEU A 1 80 ? 0.470 -12.084 -3.802 1.00 93.62 80 LEU A C 1
ATOM 610 O O . LEU A 1 80 ? 1.178 -13.085 -3.774 1.00 93.62 80 LEU A O 1
ATOM 614 N N . GLN A 1 81 ? -0.841 -12.138 -3.571 1.00 91.81 81 GLN A N 1
ATOM 615 C CA . GLN A 1 81 ? -1.572 -13.368 -3.254 1.00 91.81 81 GLN A CA 1
ATOM 616 C C . GLN A 1 81 ? -1.930 -14.214 -4.490 1.00 91.81 81 GLN A C 1
ATOM 618 O O . GLN A 1 81 ? -2.522 -15.281 -4.338 1.00 91.81 81 GLN A O 1
ATOM 623 N N . GLY A 1 82 ? -1.589 -13.766 -5.703 1.00 93.50 82 GLY A N 1
ATOM 624 C CA . GLY A 1 82 ? -1.961 -14.444 -6.949 1.00 93.50 82 GLY A CA 1
ATOM 625 C C . GLY A 1 82 ? -3.433 -14.269 -7.350 1.00 93.50 82 GLY A C 1
ATOM 626 O O . GLY A 1 82 ? -3.900 -14.936 -8.273 1.00 93.50 82 GLY A O 1
ATOM 627 N N . ASP A 1 83 ? -4.177 -13.377 -6.691 1.00 96.25 83 ASP A N 1
ATOM 628 C CA . ASP A 1 83 ? -5.592 -13.102 -6.962 1.00 96.25 83 ASP A CA 1
ATOM 629 C C . ASP A 1 83 ? -5.739 -12.071 -8.095 1.00 96.25 83 ASP A C 1
ATOM 631 O O . ASP A 1 83 ? -6.093 -10.903 -7.898 1.00 96.25 83 ASP A O 1
ATOM 635 N N . ALA A 1 84 ? -5.431 -12.518 -9.317 1.00 96.94 84 ALA A N 1
ATOM 636 C CA . ALA A 1 84 ? -5.564 -11.707 -10.527 1.00 96.94 84 ALA A CA 1
ATOM 637 C C . ALA A 1 84 ? -6.991 -11.148 -10.745 1.00 96.94 84 ALA A C 1
ATOM 639 O O . ALA A 1 84 ? -7.106 -9.972 -11.104 1.00 96.94 84 ALA A O 1
ATOM 640 N N . PRO A 1 85 ? -8.088 -11.907 -10.517 1.00 98.00 85 PRO A N 1
ATOM 641 C CA . PRO A 1 85 ? -9.442 -11.366 -10.642 1.00 98.00 85 PRO A CA 1
ATOM 642 C C . PRO A 1 85 ? -9.697 -10.163 -9.729 1.00 98.00 85 PRO A C 1
ATOM 644 O O . PRO A 1 85 ? -10.214 -9.141 -10.186 1.00 98.00 85 PRO A O 1
ATOM 647 N N . ARG A 1 86 ? -9.304 -10.247 -8.451 1.00 97.12 86 ARG A N 1
ATOM 648 C CA . ARG A 1 86 ? -9.474 -9.136 -7.508 1.00 97.12 86 ARG A CA 1
ATOM 649 C C . ARG A 1 86 ? -8.584 -7.949 -7.858 1.00 97.12 86 ARG A C 1
ATOM 651 O O . ARG A 1 86 ? -9.055 -6.815 -7.780 1.00 97.12 86 ARG A O 1
ATOM 658 N N . TYR A 1 87 ? -7.342 -8.194 -8.279 1.00 98.06 87 TYR A N 1
ATOM 659 C CA . TYR A 1 87 ? -6.455 -7.147 -8.791 1.00 98.06 87 TYR A CA 1
ATOM 660 C C . TYR A 1 87 ? -7.117 -6.362 -9.937 1.00 98.06 87 TYR A C 1
ATOM 662 O O . TYR A 1 87 ? -7.197 -5.134 -9.878 1.00 98.06 87 TYR A O 1
ATOM 670 N N . HIS A 1 88 ? -7.655 -7.058 -10.944 1.00 97.88 88 HIS A N 1
ATOM 671 C CA . HIS A 1 88 ? -8.310 -6.414 -12.084 1.00 97.88 88 HIS A CA 1
ATOM 672 C C . HIS A 1 88 ? -9.556 -5.625 -11.689 1.00 97.88 88 HIS A C 1
ATOM 674 O O . HIS A 1 88 ? -9.740 -4.512 -12.176 1.00 97.88 88 HIS A O 1
ATOM 680 N N . LEU A 1 89 ? -10.384 -6.173 -10.795 1.00 98.19 89 LEU A N 1
ATOM 681 C CA . LEU A 1 89 ? -11.579 -5.489 -10.303 1.00 98.19 89 LEU A CA 1
ATOM 682 C C . LEU A 1 89 ? -11.227 -4.150 -9.642 1.00 98.19 89 LEU A C 1
ATOM 684 O O . LEU A 1 89 ? -11.845 -3.129 -9.937 1.00 98.19 89 LEU A O 1
ATOM 688 N N . ILE A 1 90 ? -10.225 -4.147 -8.760 1.00 98.19 90 ILE A N 1
ATOM 689 C CA . ILE A 1 90 ? -9.809 -2.933 -8.050 1.00 98.19 90 ILE A CA 1
ATOM 690 C C . ILE A 1 90 ? -9.194 -1.929 -9.027 1.00 98.19 90 ILE A C 1
ATOM 692 O O . ILE A 1 90 ? -9.532 -0.749 -8.973 1.00 98.19 90 ILE A O 1
ATOM 696 N N . ARG A 1 91 ? -8.342 -2.391 -9.951 1.00 96.81 91 ARG A N 1
ATOM 697 C CA . ARG A 1 91 ? -7.724 -1.530 -10.965 1.00 96.81 91 ARG A CA 1
ATOM 698 C C . ARG A 1 91 ? -8.766 -0.858 -11.859 1.00 96.81 91 ARG A C 1
ATOM 700 O O . ARG A 1 91 ? -8.680 0.348 -12.051 1.00 96.81 91 ARG A O 1
ATOM 707 N N . ALA A 1 92 ? -9.751 -1.609 -12.351 1.00 97.62 92 ALA A N 1
ATOM 708 C CA . ALA A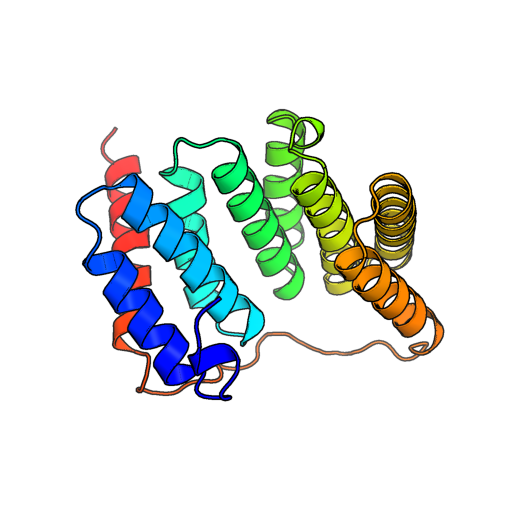 1 92 ? -10.828 -1.057 -13.171 1.00 97.62 92 ALA A CA 1
ATOM 709 C C . ALA A 1 92 ? -11.590 0.044 -12.420 1.00 97.62 92 ALA A C 1
ATOM 711 O O . ALA A 1 92 ? -11.811 1.122 -12.961 1.00 97.62 92 ALA A O 1
ATOM 712 N N . ARG A 1 93 ? -11.893 -0.182 -11.136 1.00 97.31 93 ARG A N 1
ATOM 713 C CA . ARG A 1 93 ? -12.525 0.836 -10.293 1.00 97.31 93 ARG A CA 1
ATOM 714 C C . ARG A 1 93 ? -11.640 2.074 -10.107 1.00 97.31 93 ARG A C 1
ATOM 716 O O . ARG A 1 93 ? -12.140 3.189 -10.151 1.00 97.31 93 ARG A O 1
ATOM 723 N N . MET A 1 94 ? -10.329 1.910 -9.920 1.00 97.38 94 MET A N 1
ATOM 724 C CA . MET A 1 94 ? -9.411 3.055 -9.853 1.00 97.38 94 MET A CA 1
ATOM 725 C C . MET A 1 94 ? -9.349 3.840 -11.168 1.00 97.38 94 MET A C 1
ATOM 727 O O . MET A 1 94 ? -9.275 5.066 -11.127 1.00 97.38 94 MET A O 1
ATOM 731 N N . ASP A 1 95 ? -9.362 3.149 -12.313 1.00 97.38 95 ASP A N 1
ATOM 732 C CA . ASP A 1 95 ? -9.408 3.769 -13.644 1.00 97.38 95 ASP A CA 1
ATOM 733 C C . ASP A 1 95 ? -10.706 4.587 -13.815 1.00 97.38 95 ASP A C 1
ATOM 735 O O . ASP A 1 95 ? -10.661 5.729 -14.266 1.00 97.38 95 ASP A O 1
ATOM 739 N N . GLU A 1 96 ? -11.852 4.059 -13.374 1.00 97.00 96 GLU A N 1
ATOM 740 C CA . GLU A 1 96 ? -13.138 4.779 -13.362 1.00 97.00 96 GLU A CA 1
ATOM 741 C C . GLU A 1 96 ? -13.136 6.000 -12.427 1.00 97.00 96 GLU A C 1
ATOM 743 O O . GLU A 1 96 ? -13.744 7.026 -12.736 1.00 97.00 96 GLU A O 1
ATOM 748 N N . GLU A 1 97 ? -12.449 5.908 -11.286 1.00 95.31 97 GLU A N 1
ATOM 749 C CA . GLU A 1 97 ? -12.340 6.988 -10.301 1.00 95.31 97 GLU A CA 1
ATOM 750 C C . GLU A 1 97 ? -11.295 8.064 -10.675 1.00 95.31 97 GLU A C 1
ATOM 752 O O . GLU A 1 97 ? -11.221 9.093 -10.001 1.00 95.31 97 GLU A O 1
ATOM 757 N N . GLY A 1 98 ? -10.523 7.879 -11.753 1.00 96.19 98 GLY A N 1
ATOM 758 C CA . GLY A 1 98 ? -9.625 8.899 -12.307 1.00 96.19 98 GLY A CA 1
ATOM 759 C C . GLY A 1 98 ? -8.340 9.116 -11.506 1.00 96.19 98 GLY A C 1
ATOM 760 O O . GLY A 1 98 ? -7.981 10.253 -11.181 1.00 96.19 98 GLY A O 1
ATOM 761 N N . TRP A 1 99 ? -7.629 8.035 -11.177 1.00 96.62 99 TRP A N 1
ATOM 762 C CA . TRP A 1 99 ? -6.364 8.086 -10.429 1.00 96.62 99 TRP A CA 1
ATOM 763 C C . TRP A 1 99 ? -5.275 8.963 -11.068 1.00 96.62 99 TRP A C 1
ATOM 765 O O . TRP A 1 99 ? -4.368 9.421 -10.375 1.00 96.62 99 TRP A O 1
ATOM 775 N N . GLU A 1 100 ? -5.352 9.266 -12.362 1.00 96.31 100 GLU A N 1
ATOM 776 C CA . GLU A 1 100 ? -4.411 10.155 -13.045 1.00 96.31 100 GLU A CA 1
ATOM 777 C C . GLU A 1 100 ? -4.465 11.605 -12.537 1.00 96.31 100 GLU A C 1
ATOM 779 O O . GLU A 1 100 ? -3.524 12.366 -12.790 1.00 96.31 100 GLU A O 1
ATOM 784 N N . ALA A 1 101 ? -5.543 11.981 -11.835 1.00 95.44 101 ALA A N 1
ATOM 785 C CA . ALA A 1 101 ? -5.726 13.287 -11.204 1.00 95.44 101 ALA A CA 1
ATOM 786 C C . ALA A 1 101 ? -5.026 13.419 -9.838 1.00 95.44 101 ALA A C 1
ATOM 788 O O . ALA A 1 101 ? -5.030 14.504 -9.253 1.00 95.44 101 ALA A O 1
ATOM 789 N N . LEU A 1 102 ? -4.437 12.337 -9.318 1.00 96.00 102 LEU A N 1
ATOM 790 C CA . LEU A 1 102 ? -3.636 12.367 -8.096 1.00 96.00 102 LEU A CA 1
ATOM 791 C C . LEU A 1 102 ? -2.447 13.332 -8.224 1.00 96.00 102 LEU A C 1
ATOM 793 O O . LEU A 1 102 ? -1.928 13.577 -9.317 1.00 96.00 102 LEU A O 1
ATOM 797 N N . SER A 1 103 ? -1.971 13.842 -7.083 1.00 96.00 103 SER A N 1
ATOM 798 C CA . SER A 1 103 ? -0.735 14.628 -7.052 1.00 96.00 103 SER A CA 1
ATOM 799 C C . SER A 1 103 ? 0.447 13.841 -7.652 1.00 96.00 103 SER A C 1
ATOM 801 O O . SER A 1 103 ? 0.445 12.604 -7.616 1.00 96.00 103 SER A O 1
ATOM 803 N N . PRO A 1 104 ? 1.490 14.516 -8.179 1.00 96.69 104 PRO A N 1
ATOM 804 C CA . PRO A 1 104 ? 2.572 13.830 -8.886 1.00 96.69 104 PRO A CA 1
ATOM 805 C C . PRO A 1 104 ? 3.232 12.705 -8.083 1.00 96.69 104 PRO A C 1
ATOM 807 O O . PRO A 1 104 ? 3.504 11.632 -8.612 1.00 96.69 104 PRO A O 1
ATOM 810 N N . VAL A 1 105 ? 3.429 12.901 -6.778 1.00 95.81 105 VAL A N 1
ATOM 811 C CA . VAL A 1 105 ? 4.020 11.870 -5.912 1.00 95.81 105 VAL A CA 1
ATOM 812 C C . VAL A 1 105 ? 3.178 10.591 -5.925 1.00 95.81 105 VAL A C 1
ATOM 814 O O . VAL A 1 105 ? 3.712 9.500 -6.115 1.00 95.81 105 VAL A O 1
ATOM 817 N N . PHE A 1 106 ? 1.862 10.721 -5.765 1.00 95.88 106 PHE A N 1
ATOM 818 C CA . PHE A 1 106 ? 0.947 9.585 -5.694 1.00 95.88 106 PHE A CA 1
ATOM 819 C C . PHE A 1 106 ? 0.707 8.943 -7.055 1.00 95.88 106 PHE A C 1
ATOM 821 O O . PHE A 1 106 ? 0.676 7.719 -7.154 1.00 95.88 106 PHE A O 1
ATOM 828 N N . ARG A 1 107 ? 0.636 9.737 -8.125 1.00 97.81 107 ARG A N 1
ATOM 829 C CA . ARG A 1 107 ? 0.552 9.198 -9.484 1.00 97.81 107 ARG A CA 1
ATOM 830 C C . ARG A 1 107 ? 1.779 8.354 -9.835 1.00 97.81 107 ARG A C 1
ATOM 832 O O . ARG A 1 107 ? 1.630 7.256 -10.367 1.00 97.81 107 ARG A O 1
ATOM 839 N N . GLY A 1 108 ? 2.976 8.831 -9.490 1.00 97.88 108 GLY A N 1
ATOM 840 C CA . GLY A 1 108 ? 4.208 8.061 -9.657 1.00 97.88 108 GLY A CA 1
ATOM 841 C C . GLY A 1 108 ? 4.184 6.743 -8.874 1.00 97.88 108 GLY A C 1
ATOM 842 O O . GLY A 1 108 ? 4.567 5.702 -9.404 1.00 97.88 108 GLY A O 1
ATOM 843 N N . GLN A 1 109 ? 3.678 6.764 -7.638 1.00 96.56 109 GLN A N 1
ATOM 844 C CA . GLN A 1 109 ? 3.530 5.551 -6.828 1.00 96.56 109 GLN A CA 1
ATOM 845 C C . GLN A 1 109 ? 2.566 4.539 -7.456 1.00 96.56 109 GLN A C 1
ATOM 847 O O . GLN A 1 109 ? 2.923 3.367 -7.536 1.00 96.56 109 GLN A O 1
ATOM 852 N N . VAL A 1 110 ? 1.404 4.974 -7.954 1.00 97.88 110 VAL A N 1
ATOM 853 C CA . VAL A 1 110 ? 0.446 4.080 -8.632 1.00 97.88 110 VAL A CA 1
ATOM 854 C C . VAL A 1 110 ? 1.080 3.435 -9.867 1.00 97.88 110 VAL A C 1
ATOM 856 O O . VAL A 1 110 ? 0.962 2.228 -10.065 1.00 97.88 110 VAL A O 1
ATOM 859 N N . LEU A 1 111 ? 1.813 4.202 -10.683 1.00 98.44 111 LEU A N 1
ATOM 860 C CA . LEU A 1 111 ? 2.541 3.653 -11.836 1.00 98.44 111 LEU A CA 1
ATOM 861 C C . LEU A 1 111 ? 3.538 2.565 -11.410 1.00 98.44 111 LEU A C 1
ATOM 863 O O . LEU A 1 111 ? 3.566 1.476 -11.987 1.00 98.44 111 LEU A O 1
ATOM 867 N N . TYR A 1 112 ? 4.320 2.834 -10.365 1.00 98.38 112 TYR A N 1
ATOM 868 C CA . TYR A 1 112 ? 5.284 1.877 -9.830 1.00 98.38 112 TYR A CA 1
ATOM 869 C C . TYR A 1 112 ? 4.607 0.606 -9.300 1.00 98.38 112 TYR A C 1
ATOM 871 O O . TYR A 1 112 ? 4.990 -0.502 -9.684 1.00 98.38 112 TYR A O 1
ATOM 879 N N . TYR A 1 113 ? 3.558 0.732 -8.482 1.00 97.25 113 TYR A N 1
ATOM 880 C CA . TYR A 1 113 ? 2.854 -0.427 -7.931 1.00 97.25 113 TYR A CA 1
ATOM 881 C C . TYR A 1 113 ? 2.051 -1.202 -8.975 1.00 97.25 113 TYR A C 1
ATOM 883 O O . TYR A 1 113 ? 1.906 -2.416 -8.822 1.00 97.25 113 TYR A O 1
ATOM 891 N N . ARG A 1 114 ? 1.612 -0.591 -10.084 1.00 97.56 114 ARG A N 1
ATOM 892 C CA . ARG A 1 114 ? 1.101 -1.341 -11.248 1.00 97.56 114 ARG A CA 1
ATOM 893 C C . ARG A 1 114 ? 2.165 -2.258 -11.836 1.00 97.56 114 ARG A C 1
ATOM 895 O O . ARG A 1 114 ? 1.871 -3.424 -12.117 1.00 97.56 114 ARG A O 1
ATOM 902 N N . GLY A 1 115 ? 3.394 -1.763 -11.955 1.00 97.56 115 GLY A N 1
ATOM 903 C CA . GLY A 1 115 ? 4.553 -2.554 -12.358 1.00 97.56 115 GLY A CA 1
ATOM 904 C C . GLY A 1 115 ? 4.811 -3.716 -11.406 1.00 97.56 115 GLY A C 1
ATOM 905 O O . GLY A 1 115 ? 4.771 -4.877 -11.811 1.00 97.56 115 GLY A O 1
ATOM 906 N N . MET A 1 116 ? 4.951 -3.415 -10.115 1.00 97.38 116 MET A N 1
ATOM 907 C CA . MET A 1 116 ? 5.210 -4.423 -9.082 1.00 97.38 116 MET A CA 1
ATOM 908 C C . MET A 1 116 ? 4.085 -5.460 -8.948 1.00 97.38 116 MET A C 1
ATOM 910 O O . MET A 1 116 ? 4.359 -6.642 -8.754 1.00 97.38 116 MET A O 1
ATOM 914 N N . SER A 1 117 ? 2.824 -5.053 -9.098 1.00 97.19 117 SER A N 1
ATOM 915 C CA . SER A 1 117 ? 1.674 -5.967 -9.101 1.00 97.19 117 SER A CA 1
ATOM 916 C C . SER A 1 117 ? 1.704 -6.901 -10.308 1.00 97.19 117 SER A C 1
ATOM 918 O O . SER A 1 117 ? 1.541 -8.111 -10.169 1.00 97.19 117 SER A O 1
ATOM 920 N N . SER A 1 118 ? 1.973 -6.354 -11.496 1.00 97.00 118 SER A N 1
ATOM 921 C CA . SER A 1 118 ? 2.099 -7.149 -12.722 1.00 97.00 118 SER A CA 1
ATOM 922 C C . SER A 1 118 ? 3.242 -8.157 -12.598 1.00 97.00 118 SER A C 1
ATOM 924 O O . SER A 1 118 ? 3.092 -9.313 -12.990 1.00 97.00 118 SER A O 1
ATOM 926 N N . ARG A 1 119 ? 4.359 -7.758 -11.975 1.00 95.06 119 ARG A N 1
ATOM 927 C CA . ARG A 1 119 ? 5.472 -8.658 -11.657 1.00 95.06 119 ARG A CA 1
ATOM 928 C C . ARG A 1 119 ? 5.040 -9.788 -10.729 1.00 95.06 119 ARG A C 1
ATOM 930 O O . ARG A 1 119 ? 5.329 -10.944 -11.019 1.00 95.06 119 ARG A O 1
ATOM 937 N N . ALA A 1 120 ? 4.342 -9.467 -9.640 1.00 93.75 120 ALA A N 1
ATOM 938 C CA . ALA A 1 120 ? 3.865 -10.456 -8.672 1.00 93.75 120 ALA A CA 1
ATOM 939 C C . ALA A 1 120 ? 2.934 -11.505 -9.310 1.00 93.75 120 ALA A C 1
ATOM 941 O O . ALA A 1 120 ? 2.973 -12.672 -8.931 1.00 93.75 120 ALA A O 1
ATOM 942 N N . LEU A 1 121 ? 2.167 -11.108 -10.328 1.00 95.12 121 LEU A N 1
ATOM 943 C CA . LEU A 1 121 ? 1.292 -11.986 -11.113 1.00 95.12 121 LEU A CA 1
ATOM 944 C C . LEU A 1 121 ? 2.011 -12.719 -12.263 1.00 95.12 121 LEU A C 1
ATOM 946 O O . LEU A 1 121 ? 1.390 -13.493 -12.992 1.00 95.12 121 LEU A O 1
ATOM 950 N N . GLY A 1 122 ? 3.316 -12.497 -12.442 1.00 93.81 122 GLY A N 1
ATOM 951 C CA . GLY A 1 122 ? 4.120 -13.109 -13.501 1.00 93.81 122 GLY A CA 1
ATOM 952 C C . GLY A 1 122 ? 3.920 -12.491 -14.890 1.00 93.81 122 GLY A C 1
ATOM 953 O O . GLY A 1 122 ? 4.302 -13.096 -15.894 1.00 93.81 122 GLY A O 1
ATOM 954 N N . TRP A 1 123 ? 3.334 -11.297 -14.984 1.00 95.12 123 TRP A N 1
ATOM 955 C CA . TRP A 1 123 ? 3.123 -10.559 -16.234 1.00 95.12 123 TRP A CA 1
ATOM 956 C C . TRP A 1 123 ? 4.312 -9.646 -16.536 1.00 95.12 123 TRP A C 1
ATOM 958 O O . TRP A 1 123 ? 4.210 -8.421 -16.518 1.00 95.12 123 TRP A O 1
ATOM 968 N N . TRP A 1 124 ? 5.464 -10.256 -16.811 1.00 92.81 124 TRP A N 1
ATOM 969 C CA . TRP A 1 124 ? 6.762 -9.578 -16.936 1.00 92.81 124 TRP A CA 1
ATOM 970 C C . TRP A 1 124 ? 6.778 -8.427 -17.948 1.00 92.81 124 TRP A C 1
ATOM 972 O O . TRP A 1 124 ? 7.275 -7.344 -17.649 1.00 92.81 124 TRP A O 1
ATOM 982 N N . GLU A 1 125 ? 6.172 -8.617 -19.120 1.00 93.38 125 GLU A N 1
ATOM 983 C CA . GLU A 1 125 ? 6.094 -7.565 -20.141 1.00 93.38 125 GLU A CA 1
ATOM 984 C C . GLU A 1 125 ? 5.233 -6.378 -19.688 1.00 93.38 125 GLU A C 1
ATOM 986 O O . GLU A 1 125 ? 5.559 -5.221 -19.952 1.00 93.38 125 GLU A O 1
ATOM 991 N N . GLU A 1 126 ? 4.130 -6.636 -18.982 1.00 95.94 126 GLU A N 1
ATOM 992 C CA . GLU A 1 126 ? 3.301 -5.565 -18.426 1.00 95.94 126 GLU A CA 1
ATOM 993 C C . GLU A 1 126 ? 4.009 -4.856 -17.267 1.00 95.94 126 GLU A C 1
ATOM 995 O O . GLU A 1 126 ? 4.034 -3.626 -17.246 1.00 95.94 126 GLU A O 1
ATOM 1000 N N . SER A 1 127 ? 4.664 -5.612 -16.381 1.00 97.31 127 SER A N 1
ATOM 1001 C CA . SER A 1 127 ? 5.525 -5.078 -15.320 1.00 97.31 127 SER A CA 1
ATOM 1002 C C . SER A 1 127 ? 6.546 -4.098 -15.879 1.00 97.31 127 SER A C 1
ATOM 1004 O O . SER A 1 127 ? 6.599 -2.939 -15.468 1.00 97.31 127 SER A O 1
ATOM 1006 N N . ARG A 1 128 ? 7.312 -4.538 -16.882 1.00 96.88 128 ARG A N 1
ATOM 1007 C CA . ARG A 1 128 ? 8.364 -3.731 -17.491 1.00 96.88 128 ARG A CA 1
ATOM 1008 C C . ARG A 1 128 ? 7.818 -2.445 -18.102 1.00 96.88 128 ARG A C 1
ATOM 1010 O O . ARG A 1 128 ? 8.428 -1.395 -17.924 1.00 96.88 128 ARG A O 1
ATOM 1017 N N . ARG A 1 129 ? 6.680 -2.504 -18.805 1.00 97.81 129 ARG A N 1
ATOM 1018 C CA . ARG A 1 129 ? 6.045 -1.305 -19.380 1.00 97.81 129 ARG A CA 1
ATOM 1019 C C . ARG A 1 129 ? 5.682 -0.293 -18.296 1.00 97.81 129 ARG A C 1
ATOM 1021 O O . ARG A 1 129 ? 6.063 0.867 -18.419 1.00 97.81 129 ARG A O 1
ATOM 1028 N N . TRP A 1 130 ? 5.018 -0.738 -17.232 1.00 98.31 130 TRP A N 1
ATOM 1029 C CA . TRP A 1 130 ? 4.631 0.141 -16.128 1.00 98.31 130 TRP A CA 1
ATOM 1030 C C . TRP A 1 130 ? 5.827 0.717 -15.377 1.00 98.31 130 TRP A C 1
ATOM 1032 O O . TRP A 1 130 ? 5.818 1.897 -15.050 1.00 98.31 130 TRP A O 1
ATOM 1042 N N . LEU A 1 131 ? 6.873 -0.074 -15.132 1.00 98.38 131 LEU A N 1
ATOM 1043 C CA . LEU A 1 131 ? 8.066 0.406 -14.432 1.00 98.38 131 LEU A CA 1
ATOM 1044 C C . LEU A 1 131 ? 8.864 1.420 -15.259 1.00 98.38 131 LEU A C 1
ATOM 1046 O O . LEU A 1 131 ? 9.374 2.387 -14.701 1.00 98.38 131 LEU A O 1
ATOM 1050 N N . VAL A 1 132 ? 8.941 1.243 -16.583 1.00 98.38 132 VAL A N 1
ATOM 1051 C CA . VAL A 1 132 ? 9.536 2.248 -17.482 1.00 98.38 132 VAL A CA 1
ATOM 1052 C C . VAL A 1 132 ? 8.726 3.544 -17.457 1.00 98.38 132 VAL A C 1
ATOM 1054 O O . VAL A 1 132 ? 9.305 4.626 -17.396 1.00 98.38 132 VAL A O 1
ATOM 1057 N N . GLU A 1 133 ? 7.396 3.450 -17.473 1.00 98.44 133 GLU A N 1
ATOM 1058 C CA . GLU A 1 133 ? 6.525 4.622 -17.363 1.00 98.44 133 GLU A CA 1
ATOM 1059 C C . GLU A 1 133 ? 6.668 5.314 -15.999 1.00 98.44 133 GLU A C 1
ATOM 1061 O O . GLU A 1 133 ? 6.791 6.537 -15.940 1.00 98.44 133 GLU A O 1
ATOM 1066 N N . ALA A 1 134 ? 6.727 4.541 -14.911 1.00 98.50 134 ALA A N 1
ATOM 1067 C CA . ALA A 1 134 ? 6.952 5.047 -13.562 1.00 98.50 134 ALA A CA 1
ATOM 1068 C C . ALA A 1 134 ? 8.291 5.783 -13.448 1.00 98.50 134 ALA A C 1
ATOM 1070 O O . ALA A 1 134 ? 8.331 6.870 -12.877 1.00 98.50 134 ALA A O 1
ATOM 1071 N N . LEU A 1 135 ? 9.364 5.226 -14.025 1.00 98.56 135 LEU A N 1
ATOM 1072 C CA . LEU A 1 135 ? 10.686 5.849 -14.050 1.00 98.56 135 LEU A CA 1
ATOM 1073 C C . LEU A 1 135 ? 10.662 7.176 -14.814 1.00 98.56 135 LEU A C 1
ATOM 1075 O O . LEU A 1 135 ? 11.039 8.203 -14.256 1.00 98.56 135 LEU A O 1
ATOM 1079 N N . ALA A 1 136 ? 10.141 7.181 -16.043 1.00 98.56 136 ALA A N 1
ATOM 1080 C CA . ALA A 1 136 ? 10.059 8.396 -16.853 1.00 98.56 136 ALA A CA 1
ATOM 1081 C C . ALA A 1 136 ? 9.222 9.490 -16.164 1.00 98.56 136 ALA A C 1
ATOM 1083 O O . ALA A 1 136 ? 9.570 10.673 -16.186 1.00 98.56 136 ALA A O 1
ATOM 1084 N N . TYR A 1 137 ? 8.123 9.100 -15.513 1.00 98.62 137 TYR A N 1
ATOM 1085 C CA . TYR A 1 137 ? 7.294 10.015 -14.736 1.00 98.62 137 TYR A CA 1
ATOM 1086 C C . TYR A 1 137 ? 8.031 10.543 -13.492 1.00 98.62 137 TYR A C 1
ATOM 1088 O O . TYR A 1 137 ? 7.968 11.735 -13.185 1.00 98.62 137 TYR A O 1
ATOM 1096 N N . ALA A 1 138 ? 8.759 9.679 -12.783 1.00 98.38 138 ALA A N 1
ATOM 1097 C CA . ALA A 1 138 ? 9.548 10.049 -11.614 1.00 98.38 138 ALA A CA 1
ATOM 1098 C C . ALA A 1 138 ? 10.674 11.032 -11.966 1.00 98.38 138 ALA A C 1
ATOM 1100 O O . ALA A 1 138 ? 10.853 12.020 -11.254 1.00 98.38 138 ALA A O 1
ATOM 1101 N N . GLU A 1 139 ? 11.384 10.808 -13.074 1.00 98.44 139 GLU A N 1
ATOM 1102 C CA . GLU A 1 139 ? 12.416 11.709 -13.599 1.00 98.44 139 GLU A CA 1
ATOM 1103 C C . GLU A 1 139 ? 11.838 13.081 -13.954 1.00 98.44 139 GLU A C 1
ATOM 1105 O O . GLU A 1 139 ? 12.367 14.105 -13.519 1.00 98.44 139 GLU A O 1
ATOM 1110 N N . LEU A 1 140 ? 10.710 13.107 -14.674 1.00 98.31 140 LEU A N 1
ATOM 1111 C CA . LEU A 1 140 ? 10.026 14.343 -15.064 1.00 98.31 140 LEU A CA 1
ATOM 1112 C C . LEU A 1 140 ? 9.669 15.225 -13.855 1.00 98.31 140 LEU A C 1
ATOM 1114 O O . LEU A 1 140 ? 9.720 16.452 -13.944 1.00 98.31 140 LEU A O 1
ATOM 1118 N N . HIS A 1 141 ? 9.304 14.604 -12.733 1.00 98.19 141 HIS A N 1
ATOM 1119 C CA . HIS A 1 141 ? 8.846 15.292 -11.527 1.00 98.19 141 HIS A CA 1
ATOM 1120 C C . HIS A 1 141 ? 9.894 15.361 -10.400 1.00 98.19 141 HIS A C 1
ATOM 1122 O O . HIS A 1 141 ? 9.586 15.874 -9.324 1.00 98.19 141 HIS A O 1
ATOM 1128 N N . GLY A 1 142 ? 11.123 14.877 -10.618 1.00 97.50 142 GLY A N 1
ATOM 1129 C CA . GLY A 1 142 ? 12.199 14.903 -9.618 1.00 97.50 142 GLY A CA 1
ATOM 1130 C C . GLY A 1 142 ? 11.946 14.018 -8.388 1.00 97.50 142 GLY A C 1
ATOM 1131 O O . GLY A 1 142 ? 12.361 14.353 -7.276 1.00 97.50 142 GLY A O 1
ATOM 1132 N N . LEU A 1 143 ? 11.242 12.895 -8.554 1.00 97.88 143 LEU A N 1
ATOM 1133 C CA . LEU A 1 143 ? 10.858 11.980 -7.474 1.00 97.88 143 LEU A CA 1
ATOM 1134 C C . LEU A 1 143 ? 11.983 10.980 -7.157 1.00 97.88 143 LEU A C 1
ATOM 1136 O O . LEU A 1 143 ? 11.838 9.782 -7.373 1.00 97.88 143 LEU A O 1
ATOM 1140 N N . ASN A 1 144 ? 13.104 11.464 -6.616 1.00 97.25 144 ASN A N 1
ATOM 1141 C CA . ASN A 1 144 ? 14.357 10.700 -6.480 1.00 97.25 144 ASN A CA 1
ATOM 1142 C C . ASN A 1 144 ? 14.220 9.302 -5.860 1.00 97.25 144 ASN A C 1
ATOM 1144 O O . ASN A 1 144 ? 14.812 8.354 -6.362 1.00 97.25 144 ASN A O 1
ATOM 1148 N N . LYS A 1 145 ? 13.434 9.141 -4.786 1.00 95.00 145 LYS A N 1
ATOM 1149 C CA . LYS A 1 145 ? 13.220 7.810 -4.194 1.00 95.00 145 LYS A CA 1
ATOM 1150 C C . LYS A 1 145 ? 12.580 6.850 -5.205 1.00 95.00 145 LYS A C 1
ATOM 1152 O O . LYS A 1 145 ? 13.030 5.724 -5.347 1.00 95.00 145 LYS A O 1
ATOM 1157 N N . LEU A 1 146 ? 11.559 7.321 -5.917 1.00 97.38 146 LEU A N 1
ATOM 1158 C CA . LEU A 1 146 ? 10.833 6.522 -6.898 1.00 97.38 146 LEU A CA 1
ATOM 1159 C C . LEU A 1 146 ? 11.699 6.187 -8.119 1.00 97.38 146 LEU A C 1
ATOM 1161 O O . LEU A 1 146 ? 11.548 5.106 -8.674 1.00 97.38 146 LEU A O 1
ATOM 1165 N N . ILE A 1 147 ? 12.618 7.082 -8.499 1.00 98.44 147 ILE A N 1
ATOM 1166 C CA . ILE A 1 147 ? 13.640 6.808 -9.520 1.00 98.44 147 ILE A CA 1
ATOM 1167 C C . ILE A 1 147 ? 14.461 5.586 -9.096 1.00 98.44 147 ILE A C 1
ATOM 1169 O O . ILE A 1 147 ? 14.466 4.588 -9.811 1.00 98.44 147 ILE A O 1
ATOM 1173 N N . PHE A 1 148 ? 15.059 5.616 -7.899 1.00 97.44 148 PHE A N 1
ATOM 1174 C CA . PHE A 1 148 ? 15.858 4.493 -7.399 1.00 97.44 148 PHE A CA 1
ATOM 1175 C C . PHE A 1 148 ? 15.047 3.198 -7.263 1.00 97.44 148 PHE A C 1
ATOM 1177 O O . PHE A 1 148 ? 15.526 2.135 -7.658 1.00 97.44 148 PHE A O 1
ATOM 1184 N N . ASP A 1 149 ? 13.820 3.280 -6.742 1.00 96.19 149 ASP A N 1
ATOM 1185 C CA . ASP A 1 149 ? 12.937 2.119 -6.592 1.00 96.19 149 ASP A CA 1
ATOM 1186 C C . ASP A 1 149 ? 12.615 1.491 -7.970 1.00 96.19 149 ASP A C 1
ATOM 1188 O O . ASP A 1 149 ? 12.718 0.274 -8.146 1.00 96.19 149 ASP A O 1
ATOM 1192 N N . ALA A 1 150 ? 12.279 2.308 -8.978 1.00 97.50 150 ALA A N 1
ATOM 1193 C CA . ALA A 1 150 ? 11.954 1.841 -10.327 1.00 97.50 150 ALA A CA 1
ATOM 1194 C C . ALA A 1 150 ? 13.179 1.302 -11.087 1.00 97.50 150 ALA A C 1
ATOM 1196 O O . ALA A 1 150 ? 13.080 0.267 -11.750 1.00 97.50 150 ALA A O 1
ATOM 1197 N N . GLU A 1 151 ? 14.341 1.952 -10.976 1.00 97.38 151 GLU A N 1
ATOM 1198 C CA . GLU A 1 151 ? 15.604 1.470 -11.552 1.00 97.38 151 GLU A CA 1
ATOM 1199 C C . GLU A 1 151 ? 16.033 0.132 -10.943 1.00 97.38 151 GLU A C 1
ATOM 1201 O O . GLU A 1 151 ? 16.414 -0.794 -11.670 1.00 97.38 151 GLU A O 1
ATOM 1206 N N . GLY A 1 152 ? 15.941 0.013 -9.614 1.00 95.56 152 GLY A N 1
ATOM 1207 C CA . GLY A 1 152 ? 16.218 -1.225 -8.893 1.00 95.56 152 GLY A CA 1
ATOM 1208 C C . GLY A 1 152 ? 15.313 -2.351 -9.381 1.00 95.56 152 GLY A C 1
ATOM 1209 O O . GLY A 1 152 ? 15.799 -3.393 -9.824 1.00 95.56 152 GLY A O 1
ATOM 1210 N N . ALA A 1 153 ? 14.005 -2.091 -9.432 1.00 94.19 153 ALA A N 1
ATOM 1211 C CA . ALA A 1 153 ? 13.032 -3.039 -9.950 1.00 94.19 153 ALA A CA 1
ATOM 1212 C C . ALA A 1 153 ? 13.344 -3.453 -11.400 1.00 94.19 153 ALA A C 1
ATOM 1214 O O . ALA A 1 153 ? 13.337 -4.643 -11.706 1.00 94.19 153 ALA A O 1
ATOM 1215 N N . LEU A 1 154 ? 13.631 -2.517 -12.307 1.00 94.19 154 LEU A N 1
ATOM 1216 C CA . LEU A 1 154 ? 13.958 -2.826 -13.707 1.00 94.19 154 LEU A CA 1
ATOM 1217 C C . LEU A 1 154 ? 15.268 -3.608 -13.863 1.00 94.19 154 LEU A C 1
ATOM 1219 O O . LEU A 1 154 ? 15.425 -4.351 -14.833 1.00 94.19 154 LEU A O 1
ATOM 1223 N N . THR A 1 155 ? 16.210 -3.440 -12.936 1.00 91.31 155 THR A N 1
ATOM 1224 C CA . THR A 1 155 ? 17.483 -4.167 -12.940 1.00 91.31 155 THR A CA 1
ATOM 1225 C C . THR A 1 155 ? 17.289 -5.620 -12.518 1.00 91.31 155 THR A C 1
ATOM 1227 O O . THR A 1 155 ? 17.816 -6.507 -13.185 1.00 91.31 155 THR A O 1
ATOM 1230 N N . GLU A 1 156 ? 16.483 -5.874 -11.483 1.00 81.69 156 GLU A N 1
ATOM 1231 C CA . GLU A 1 156 ? 16.151 -7.228 -11.013 1.00 81.69 156 GLU A CA 1
ATOM 1232 C C . GLU A 1 156 ? 15.498 -8.098 -12.100 1.00 81.69 156 GLU A C 1
ATOM 1234 O O . GLU A 1 156 ? 15.823 -9.279 -12.216 1.00 81.69 156 GLU A O 1
ATOM 1239 N N . ASP A 1 157 ? 14.647 -7.517 -12.956 1.00 69.19 157 ASP A N 1
ATOM 1240 C CA . ASP A 1 157 ? 14.038 -8.233 -14.092 1.00 69.19 157 ASP A CA 1
ATOM 1241 C C . ASP A 1 157 ? 15.078 -8.730 -15.111 1.00 69.19 157 ASP A C 1
ATOM 1243 O O . ASP A 1 157 ? 14.823 -9.686 -15.839 1.00 69.19 157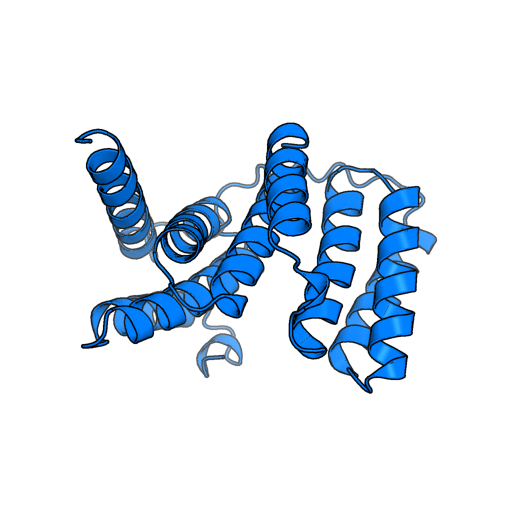 ASP A O 1
ATOM 1247 N N . ARG A 1 158 ? 16.252 -8.089 -15.196 1.00 63.34 158 ARG A N 1
ATOM 1248 C CA . ARG A 1 158 ? 17.310 -8.469 -16.151 1.00 63.34 158 ARG A CA 1
ATOM 1249 C C . ARG A 1 158 ? 18.212 -9.572 -15.608 1.00 63.34 158 ARG A C 1
ATOM 1251 O O . ARG A 1 158 ? 18.816 -10.290 -16.398 1.00 63.34 158 ARG A O 1
ATOM 1258 N N . SER A 1 159 ? 18.343 -9.675 -14.288 1.00 59.31 159 SER A N 1
ATOM 1259 C CA . SER A 1 159 ? 19.201 -10.654 -13.613 1.00 59.31 159 SER A CA 1
ATOM 1260 C C . SER A 1 159 ? 18.482 -11.964 -13.282 1.00 59.31 159 SER A C 1
ATOM 1262 O O . SER A 1 159 ? 19.152 -12.980 -13.106 1.00 59.31 159 SER A O 1
ATOM 1264 N N . ASN A 1 160 ? 17.147 -11.970 -13.227 1.00 50.81 160 ASN A N 1
ATOM 1265 C CA . ASN A 1 160 ? 16.352 -13.131 -12.829 1.00 50.81 160 ASN A CA 1
ATOM 1266 C C . ASN A 1 160 ? 15.709 -13.849 -14.035 1.00 50.81 160 ASN A C 1
ATOM 1268 O O . ASN A 1 160 ? 14.493 -13.876 -14.195 1.00 50.81 160 ASN A O 1
ATOM 1272 N N . ASP A 1 161 ? 16.535 -14.511 -14.853 1.00 50.34 161 ASP A N 1
ATOM 1273 C CA . ASP A 1 161 ? 16.084 -15.508 -15.852 1.00 50.34 161 ASP A CA 1
ATOM 1274 C C . ASP A 1 161 ? 15.594 -16.820 -15.178 1.00 50.34 161 ASP A C 1
ATOM 1276 O O . ASP A 1 161 ? 15.176 -17.784 -15.820 1.00 50.34 161 ASP A O 1
ATOM 1280 N N . VAL A 1 162 ? 15.631 -16.861 -13.839 1.00 46.28 162 VAL A N 1
ATOM 1281 C CA . VAL A 1 162 ? 15.108 -17.933 -12.992 1.00 46.28 162 VAL A CA 1
ATOM 1282 C C . VAL A 1 162 ? 13.880 -17.407 -12.250 1.00 46.28 162 VAL A C 1
ATOM 1284 O O . VAL A 1 162 ? 13.975 -16.577 -11.347 1.00 46.28 162 VAL A O 1
ATOM 1287 N N . ARG A 1 163 ? 12.708 -17.910 -12.654 1.00 52.41 163 ARG A N 1
ATOM 1288 C CA . ARG A 1 163 ? 11.404 -17.628 -12.038 1.00 52.41 163 ARG A CA 1
ATOM 1289 C C . ARG A 1 163 ? 11.462 -17.831 -10.518 1.00 52.41 163 ARG A C 1
ATOM 1291 O O . ARG A 1 163 ? 11.737 -18.951 -10.086 1.00 52.41 163 ARG A O 1
ATOM 1298 N N . PRO A 1 164 ? 11.122 -16.829 -9.695 1.00 45.38 164 PRO A N 1
ATOM 1299 C CA . PRO A 1 164 ? 10.913 -17.086 -8.284 1.00 45.38 164 PRO A CA 1
ATOM 1300 C C . PRO A 1 164 ? 9.571 -17.810 -8.097 1.00 45.38 164 PRO A C 1
ATOM 1302 O O . PRO A 1 164 ? 8.508 -17.211 -8.244 1.00 45.38 164 PRO A O 1
ATOM 1305 N N . GLU A 1 165 ? 9.609 -19.088 -7.711 1.00 42.28 165 GLU A N 1
ATOM 1306 C CA . GLU A 1 165 ? 8.493 -19.792 -7.052 1.00 42.28 165 GLU A CA 1
ATOM 1307 C C . GLU A 1 165 ? 8.285 -19.234 -5.630 1.00 42.28 165 GLU A C 1
ATOM 1309 O O . GLU A 1 165 ? 8.320 -19.958 -4.637 1.00 42.28 165 GLU A O 1
ATOM 1314 N N . LYS A 1 166 ? 8.122 -17.916 -5.476 1.00 44.28 166 LYS A N 1
ATOM 1315 C CA . LYS A 1 166 ? 7.730 -17.353 -4.182 1.00 44.28 166 LYS A CA 1
ATOM 1316 C C . LYS A 1 166 ? 6.213 -17.384 -4.098 1.00 44.28 166 LYS A C 1
ATOM 1318 O O . LYS A 1 166 ? 5.539 -16.437 -4.490 1.00 44.28 166 LYS A O 1
ATOM 1323 N N . SER A 1 167 ? 5.672 -18.483 -3.571 1.00 44.19 167 SER A N 1
ATOM 1324 C CA . SER A 1 167 ? 4.319 -18.451 -3.028 1.00 44.19 167 SER A CA 1
ATOM 1325 C C . SER A 1 167 ? 4.338 -17.521 -1.815 1.00 44.19 167 SER A C 1
ATOM 1327 O O . SER A 1 167 ? 4.897 -17.865 -0.773 1.00 44.19 167 SER A O 1
ATOM 1329 N N . TRP A 1 168 ? 3.720 -16.346 -1.917 1.00 52.12 168 TRP A N 1
ATOM 1330 C CA . TRP A 1 168 ? 3.515 -15.436 -0.782 1.00 52.12 168 TRP A CA 1
ATOM 1331 C C . TRP A 1 168 ? 2.418 -15.939 0.177 1.00 52.12 168 TRP A C 1
ATOM 1333 O O . TRP A 1 168 ? 1.718 -15.161 0.813 1.00 52.12 168 TRP A O 1
ATOM 1343 N N . THR A 1 169 ? 2.277 -17.259 0.302 1.00 50.66 169 THR A N 1
ATOM 1344 C CA . THR A 1 169 ? 1.494 -17.954 1.330 1.00 50.66 169 THR A CA 1
ATOM 1345 C C . THR A 1 169 ? 2.327 -18.193 2.593 1.00 50.66 169 THR A C 1
ATOM 1347 O O . THR A 1 169 ? 2.081 -19.157 3.317 1.00 50.66 169 THR A O 1
ATOM 1350 N N . SER A 1 170 ? 3.349 -17.363 2.843 1.00 52.44 170 SER A N 1
ATOM 1351 C CA . SER A 1 170 ? 4.111 -17.442 4.088 1.00 52.44 170 SER A CA 1
ATOM 1352 C C . SER A 1 170 ? 3.177 -17.194 5.275 1.00 52.44 170 SER A C 1
ATOM 1354 O O . SER A 1 170 ? 2.326 -16.304 5.190 1.00 52.44 170 SER A O 1
ATOM 1356 N N . PRO A 1 171 ? 3.329 -17.951 6.376 1.00 59.38 171 PRO A N 1
ATOM 1357 C CA . PRO A 1 171 ? 2.670 -17.607 7.627 1.00 59.38 171 PRO A CA 1
ATOM 1358 C C . PRO A 1 171 ? 3.046 -16.174 8.015 1.00 59.38 171 PRO A C 1
ATOM 1360 O O . PRO A 1 171 ? 4.171 -15.736 7.757 1.00 59.38 171 PRO A O 1
ATOM 1363 N N . GLU A 1 172 ? 2.086 -15.445 8.585 1.00 73.25 172 GLU A N 1
ATOM 1364 C CA . GLU A 1 172 ? 2.311 -14.075 9.039 1.00 73.25 172 GLU A CA 1
ATOM 1365 C C . GLU A 1 172 ? 3.532 -14.041 9.981 1.00 73.25 172 GLU A C 1
ATOM 1367 O O . GLU A 1 172 ? 3.622 -14.886 10.878 1.00 73.25 172 GLU A O 1
ATOM 1372 N N . PRO A 1 173 ? 4.508 -13.147 9.743 1.00 72.50 173 PRO A N 1
ATOM 1373 C CA . PRO A 1 173 ? 5.835 -13.249 10.348 1.00 72.50 173 PRO A CA 1
ATOM 1374 C C . PRO A 1 173 ? 5.859 -13.074 11.866 1.00 72.50 173 PRO A C 1
ATOM 1376 O O . PRO A 1 173 ? 6.798 -13.555 12.501 1.00 72.50 173 PRO A O 1
ATOM 1379 N N . TYR A 1 174 ? 4.857 -12.416 12.454 1.00 78.56 174 TYR A N 1
ATOM 1380 C CA . TYR A 1 174 ? 4.798 -12.195 13.900 1.00 78.56 174 TYR A CA 1
ATOM 1381 C C . TYR A 1 174 ? 3.829 -13.150 14.612 1.00 78.56 174 TYR A C 1
ATOM 1383 O O . TYR A 1 174 ? 2.796 -13.554 14.072 1.00 78.56 174 TYR A O 1
ATOM 1391 N N . GLY A 1 175 ? 4.152 -13.515 15.851 1.00 78.25 175 GLY A N 1
ATOM 1392 C CA . GLY A 1 175 ? 3.369 -14.438 16.664 1.00 78.25 175 GLY A CA 1
ATOM 1393 C C . GLY A 1 175 ? 2.229 -13.749 17.416 1.00 78.25 175 GLY A C 1
ATOM 1394 O O . GLY A 1 175 ? 1.395 -13.047 16.837 1.00 78.25 175 GLY A O 1
ATOM 1395 N N . GLU A 1 176 ? 2.168 -13.993 18.723 1.00 85.19 176 GLU A N 1
ATOM 1396 C CA . GLU A 1 176 ? 1.140 -13.455 19.621 1.00 85.19 176 GLU A CA 1
ATOM 1397 C C . GLU A 1 176 ? 1.309 -11.950 19.896 1.00 85.19 176 GLU A C 1
ATOM 1399 O O . GLU A 1 176 ? 0.353 -11.285 20.292 1.00 85.19 176 GLU A O 1
ATOM 1404 N N . GLU A 1 177 ? 2.488 -11.384 19.632 1.00 86.38 177 GLU A N 1
ATOM 1405 C CA . GLU A 1 177 ? 2.882 -10.021 20.010 1.00 86.38 177 GLU A CA 1
ATOM 1406 C C . GLU A 1 177 ? 2.042 -8.920 19.345 1.00 86.38 177 GLU A C 1
ATOM 1408 O O . GLU A 1 177 ? 1.926 -7.812 19.874 1.00 86.38 177 GLU A O 1
ATOM 1413 N N . ILE A 1 178 ? 1.440 -9.222 18.191 1.00 90.81 178 ILE A N 1
ATOM 1414 C CA . ILE A 1 178 ? 0.551 -8.308 17.459 1.00 90.81 178 ILE A CA 1
ATOM 1415 C C . ILE A 1 178 ? -0.874 -8.857 17.320 1.00 90.81 178 ILE A C 1
ATOM 1417 O O . ILE A 1 178 ? -1.673 -8.333 16.539 1.00 90.81 178 ILE A O 1
ATOM 1421 N N . LEU A 1 179 ? -1.217 -9.916 18.063 1.00 90.50 179 LEU A N 1
ATOM 1422 C CA . LEU A 1 179 ? -2.518 -10.579 17.962 1.00 90.50 179 LEU A CA 1
ATOM 1423 C C . LEU A 1 179 ? -3.676 -9.612 18.234 1.00 90.50 179 LEU A C 1
ATOM 1425 O O . LEU A 1 179 ? -4.668 -9.631 17.504 1.00 90.50 179 LEU A O 1
ATOM 1429 N N . GLU A 1 180 ? -3.527 -8.740 19.231 1.00 92.56 180 GLU A N 1
ATOM 1430 C CA . GLU A 1 180 ? -4.517 -7.709 19.555 1.00 92.56 180 GLU A CA 1
ATOM 1431 C C . GLU A 1 180 ? -4.760 -6.768 18.367 1.00 92.56 180 GLU A C 1
ATOM 1433 O O . GLU A 1 180 ? -5.908 -6.491 18.017 1.00 92.56 180 GLU A O 1
ATOM 1438 N N . VAL A 1 181 ? -3.693 -6.345 17.682 1.00 94.50 181 VAL A N 1
ATOM 1439 C CA . VAL A 1 181 ? -3.788 -5.474 16.503 1.00 94.50 181 VAL A CA 1
ATOM 1440 C C . VAL A 1 181 ? -4.523 -6.191 15.373 1.00 94.50 181 VAL A C 1
ATOM 1442 O O . VAL A 1 181 ? -5.471 -5.646 14.809 1.00 94.50 181 VAL A O 1
ATOM 1445 N N . ARG A 1 182 ? -4.163 -7.446 15.073 1.00 94.62 182 ARG A N 1
ATOM 1446 C CA . ARG A 1 182 ? -4.845 -8.243 14.037 1.00 94.62 182 ARG A CA 1
ATOM 1447 C C . ARG A 1 182 ? -6.336 -8.405 14.335 1.00 94.62 182 ARG A C 1
ATOM 1449 O O . ARG A 1 182 ? -7.164 -8.252 13.437 1.00 94.62 182 ARG A O 1
ATOM 1456 N N . GLN A 1 183 ? -6.685 -8.710 15.584 1.00 94.44 183 GLN A N 1
ATOM 1457 C CA . GLN A 1 183 ? -8.077 -8.859 16.014 1.00 94.44 183 GLN A CA 1
ATOM 1458 C C . GLN A 1 183 ? -8.842 -7.537 15.922 1.00 94.44 183 GLN A C 1
ATOM 1460 O O . GLN A 1 183 ? -9.956 -7.519 15.398 1.00 94.44 183 GLN A O 1
ATOM 1465 N N . GLY A 1 184 ? -8.236 -6.433 16.360 1.00 95.38 184 GLY A N 1
ATOM 1466 C CA . GLY A 1 184 ? -8.822 -5.100 16.266 1.00 95.38 184 GLY A CA 1
ATOM 1467 C C . GLY A 1 184 ? -9.109 -4.685 14.823 1.00 95.38 184 GLY A C 1
ATOM 1468 O O . GLY A 1 184 ? -10.218 -4.256 14.508 1.00 95.38 184 GLY A O 1
ATOM 1469 N N . LEU A 1 185 ? -8.150 -4.889 13.917 1.00 96.19 185 LEU A N 1
ATOM 1470 C CA . LEU A 1 185 ? -8.316 -4.614 12.486 1.00 96.19 185 LEU A CA 1
ATOM 1471 C C . LEU A 1 185 ? -9.418 -5.469 11.857 1.00 96.19 185 LEU A C 1
ATOM 1473 O O . LEU A 1 185 ? -10.255 -4.960 11.107 1.00 96.19 185 LEU A O 1
ATOM 1477 N N . ARG A 1 186 ? -9.462 -6.755 12.212 1.00 95.31 186 ARG A N 1
ATOM 1478 C CA . ARG A 1 186 ? -10.507 -7.671 11.759 1.00 95.31 186 ARG A CA 1
ATOM 1479 C C . ARG A 1 186 ? -11.894 -7.218 12.212 1.00 95.31 186 ARG A C 1
ATOM 1481 O O . ARG A 1 186 ? -12.811 -7.166 11.398 1.00 95.31 186 ARG A O 1
ATOM 1488 N N . ALA A 1 187 ? -12.030 -6.831 13.479 1.00 94.88 187 ALA A N 1
ATOM 1489 C CA . ALA A 1 187 ? -13.286 -6.344 14.041 1.00 94.88 187 ALA A CA 1
ATOM 1490 C C . ALA A 1 187 ? -13.763 -5.044 13.369 1.00 94.88 187 ALA A C 1
ATOM 1492 O O . ALA A 1 187 ? -14.951 -4.903 13.069 1.00 94.88 187 ALA A O 1
ATOM 1493 N N . LEU A 1 188 ? -12.848 -4.112 13.069 1.00 94.12 188 LEU A N 1
ATOM 1494 C CA . LEU A 1 188 ? -13.170 -2.895 12.311 1.00 94.12 188 LEU A CA 1
ATOM 1495 C C . LEU A 1 188 ? -13.713 -3.224 10.913 1.00 94.12 188 LEU A C 1
ATOM 1497 O O . LEU A 1 188 ? -14.709 -2.644 10.475 1.00 94.12 188 LEU A O 1
ATOM 1501 N N . ARG A 1 189 ? -13.074 -4.177 10.229 1.00 94.56 189 ARG A N 1
ATOM 1502 C CA . ARG A 1 189 ? -13.465 -4.664 8.900 1.00 94.56 189 ARG A CA 1
ATOM 1503 C C . ARG A 1 189 ? -14.816 -5.386 8.929 1.00 94.56 189 ARG A C 1
ATOM 1505 O O . ARG A 1 189 ? -15.630 -5.177 8.035 1.00 94.56 189 ARG A O 1
ATOM 1512 N N . ASP A 1 190 ? -15.087 -6.192 9.951 1.00 92.44 190 ASP A N 1
ATOM 1513 C CA . ASP A 1 190 ? -16.370 -6.897 10.100 1.00 92.44 190 ASP A CA 1
ATOM 1514 C C . ASP A 1 190 ? -17.528 -5.937 10.392 1.00 92.44 190 ASP A C 1
ATOM 1516 O O . ASP A 1 190 ? -18.578 -6.030 9.759 1.00 92.44 190 ASP A O 1
ATOM 1520 N N . THR A 1 191 ? -17.301 -4.939 11.248 1.00 90.88 191 THR A N 1
ATOM 1521 C CA . THR A 1 191 ? -18.296 -3.893 11.545 1.00 90.88 191 THR A CA 1
ATOM 1522 C C . THR A 1 191 ? -18.736 -3.156 10.275 1.00 90.88 191 THR A C 1
ATOM 1524 O O . THR A 1 191 ? -19.913 -2.839 10.103 1.00 90.88 191 THR A O 1
ATOM 1527 N N . LEU A 1 192 ? -17.801 -2.915 9.351 1.00 86.38 192 LEU A N 1
ATOM 1528 C CA . LEU A 1 192 ? -18.097 -2.321 8.048 1.00 86.38 192 LEU A CA 1
ATOM 1529 C C . LEU A 1 192 ? -18.992 -3.231 7.187 1.00 86.38 192 LEU A C 1
ATOM 1531 O O . LEU A 1 192 ? -19.959 -2.757 6.589 1.00 86.38 192 LEU A O 1
ATOM 1535 N N . ALA A 1 193 ? -18.692 -4.531 7.133 1.00 78.56 193 ALA A N 1
ATOM 1536 C CA . ALA A 1 193 ? -19.468 -5.491 6.348 1.00 78.56 193 ALA A CA 1
ATOM 1537 C C . ALA A 1 193 ? -20.913 -5.636 6.858 1.00 78.56 193 ALA A C 1
ATOM 1539 O O . ALA A 1 193 ? -21.831 -5.860 6.069 1.00 78.56 193 ALA A O 1
ATOM 1540 N N . ASP A 1 194 ? -21.126 -5.494 8.164 1.00 79.31 194 ASP A N 1
ATOM 1541 C CA . ASP A 1 194 ? -22.456 -5.571 8.773 1.00 79.31 194 ASP A CA 1
ATOM 1542 C C . ASP A 1 194 ? -23.269 -4.284 8.575 1.00 79.31 194 ASP A C 1
ATOM 1544 O O . ASP A 1 194 ? -24.472 -4.349 8.301 1.00 79.31 194 ASP A O 1
ATOM 1548 N N . ALA A 1 195 ? -22.613 -3.119 8.604 1.00 74.38 195 ALA A N 1
ATOM 1549 C CA . ALA A 1 195 ? -23.246 -1.843 8.271 1.00 74.38 195 ALA A CA 1
ATOM 1550 C C . ALA A 1 195 ? -23.754 -1.808 6.816 1.00 74.38 195 ALA A C 1
ATOM 1552 O O . ALA A 1 195 ? -24.855 -1.323 6.563 1.00 74.38 195 ALA A O 1
ATOM 1553 N N . GLY A 1 196 ? -23.002 -2.383 5.870 1.00 62.28 196 GLY A N 1
ATOM 1554 C CA . GLY A 1 196 ? -23.398 -2.465 4.458 1.00 62.28 196 GLY A CA 1
ATOM 1555 C C . GLY A 1 196 ? -24.520 -3.468 4.148 1.00 62.28 196 GLY A C 1
ATOM 1556 O O . GLY A 1 196 ? -25.111 -3.395 3.077 1.00 62.28 196 GLY A O 1
ATOM 1557 N N . ARG A 1 197 ? -24.832 -4.400 5.062 1.00 62.28 197 ARG A N 1
ATOM 1558 C CA . ARG A 1 197 ? -25.905 -5.408 4.903 1.00 62.28 197 ARG A CA 1
ATOM 1559 C C . ARG A 1 197 ? -27.251 -4.991 5.499 1.00 62.28 197 ARG A C 1
ATOM 1561 O O . ARG A 1 197 ? -28.232 -5.711 5.333 1.00 62.28 197 ARG A O 1
ATOM 1568 N N . SER A 1 198 ? -27.287 -3.866 6.208 1.00 52.62 198 SER A N 1
ATOM 1569 C CA . SER A 1 198 ? -28.473 -3.372 6.922 1.00 52.62 198 SER A CA 1
ATOM 1570 C C . SER A 1 198 ? -29.241 -2.285 6.151 1.00 52.62 198 SER A C 1
ATOM 1572 O O . SER A 1 198 ? -30.079 -1.601 6.738 1.00 52.62 198 SER A O 1
ATOM 1574 N N . VAL A 1 199 ? -28.952 -2.122 4.855 1.00 42.00 199 VAL A N 1
ATOM 1575 C CA . VAL A 1 199 ? -29.574 -1.164 3.921 1.00 42.00 199 VAL A CA 1
ATOM 1576 C C . VAL A 1 199 ? -30.206 -1.935 2.770 1.00 42.00 199 VAL A C 1
ATOM 1578 O O . VAL A 1 199 ? -31.332 -1.563 2.374 1.00 42.00 199 VAL A O 1
#

Foldseek 3Di:
DDVCVVVVNLLVVLVVLLVQLVPDPDPQSNLVSLLVSLVSCVVQLVLLLSLLSLLLSLVPHPDLLSNLLSLLSNLLSCLLQLNPVSNVVSVVVSVVSPQVPDDLLSNLVSLQSQLNSCVSNVVNVSNLVSLVVSLVSCVVVVVVVSVVVSVVVNVVSVVPPDDPPDNSPDDRPDDCSCVVSSVVSNVSSVVVVVVVVVD

Radius of gyration: 17.11 Å; chains: 1; bounding box: 49×35×40 Å

Secondary structure (DSSP, 8-state):
--HHHHTT-HHHHHHHHHHHHHH-SSHHHHHHHHHHHHHHHHHTT-HHHHHHHHHHHHHH---HHHHHHHHHHHHHHHHHTT-HHHHHHHHHHHHHHTGGGS-HHHHHHHHHHHHHHHHHTT-HHHHHHHHHHHHHHHHHHT-HHHHHHHHHHHHHHHH--S-----S-PPPS--GGGHHHHHHHHHHHHHHHHHTT--

Sequence (199 aa):
MTVEKLGDDLVGAIQYGWMAVQSYDSREGSLRALFDLAGVLRENGELSAARDAYAVVAEQITTFEYRLLAMDALAFIAALQGDAPRYHLIRARMDEEGWEALSPVFRGQVLYYRGMSSRALGWWEESRRWLVEALAYAELHGLNKLIFDAEGALTEDRSNDVRPEKSWTSPEPYGEEILEVRQGLRALRDTLADAGRSV

pLDDT: mean 88.88, std 14.88, range [42.0, 98.62]